Protein AF-M1EGS5-F1 (afdb_monomer_lite)

pLDDT: mean 84.33, std 13.0, range [37.75, 98.06]

Radius of gyration: 57.98 Å; chains: 1; bounding box: 102×59×145 Å

Structure (mmCIF, N/CA/C/O backbone):
data_AF-M1EGS5-F1
#
_entry.id   AF-M1EGS5-F1
#
loop_
_atom_site.group_PDB
_atom_site.id
_atom_site.type_symbol
_atom_site.label_atom_id
_atom_site.label_alt_id
_atom_site.label_comp_id
_atom_site.label_asym_id
_atom_site.label_entity_id
_atom_site.label_seq_id
_atom_site.pdbx_PDB_ins_code
_atom_site.Cartn_x
_atom_site.Cartn_y
_atom_site.Cartn_z
_atom_site.occupancy
_atom_site.B_iso_or_equiv
_atom_site.auth_seq_id
_atom_site.auth_comp_id
_atom_site.auth_asym_id
_atom_site.auth_atom_id
_atom_site.pdbx_PDB_model_num
ATOM 1 N N . LYS A 1 1 ? -31.652 -5.022 48.662 1.00 71.12 1 LYS A N 1
ATOM 2 C CA . LYS A 1 1 ? -32.823 -5.501 47.893 1.00 71.12 1 LYS A CA 1
ATOM 3 C C . LYS A 1 1 ? -33.232 -6.824 48.502 1.00 71.12 1 LYS A C 1
ATOM 5 O O . LYS A 1 1 ? -32.341 -7.495 49.007 1.00 71.12 1 LYS A O 1
ATOM 10 N N . THR A 1 2 ? -34.518 -7.137 48.519 1.00 81.31 2 THR A N 1
ATOM 11 C CA . THR A 1 2 ? -35.048 -8.335 49.189 1.00 81.31 2 THR A CA 1
ATOM 12 C C . THR A 1 2 ? -35.420 -9.411 48.175 1.00 81.31 2 THR A C 1
ATOM 14 O O . THR A 1 2 ? -35.550 -9.110 46.987 1.00 81.31 2 THR A O 1
ATOM 17 N N . TYR A 1 3 ? -35.585 -10.646 48.648 1.00 82.44 3 TYR A N 1
ATOM 18 C CA . TYR A 1 3 ? -36.075 -11.774 47.855 1.00 82.44 3 TYR A CA 1
ATOM 19 C C . TYR A 1 3 ? -37.382 -11.442 47.119 1.00 82.44 3 TYR A C 1
ATOM 21 O O . TYR A 1 3 ? -37.432 -11.551 45.897 1.00 82.44 3 TYR A O 1
ATOM 29 N N . ASP A 1 4 ? -38.382 -10.904 47.825 1.00 79.88 4 ASP A N 1
ATOM 30 C CA . ASP A 1 4 ? -39.681 -10.547 47.231 1.00 79.88 4 ASP A CA 1
ATOM 31 C C . ASP A 1 4 ? -39.554 -9.554 46.074 1.00 79.88 4 ASP A C 1
ATOM 33 O O . ASP A 1 4 ? -40.211 -9.693 45.053 1.00 79.88 4 ASP A O 1
ATOM 37 N N . GLN A 1 5 ? -38.639 -8.586 46.179 1.00 83.06 5 GLN A N 1
ATOM 38 C CA . GLN A 1 5 ? -38.406 -7.621 45.102 1.00 83.06 5 GLN A CA 1
ATOM 39 C C . GLN A 1 5 ? -37.790 -8.260 43.857 1.00 83.06 5 GLN A C 1
ATOM 41 O O . GLN A 1 5 ? -38.002 -7.757 42.757 1.00 83.06 5 GLN A O 1
ATOM 46 N N . ALA A 1 6 ? -36.961 -9.294 44.024 1.00 82.25 6 ALA A N 1
ATOM 47 C CA . ALA A 1 6 ? -36.410 -10.035 42.896 1.00 82.25 6 ALA A CA 1
ATOM 48 C C . ALA A 1 6 ? -37.499 -10.903 42.264 1.00 82.25 6 ALA A C 1
ATOM 50 O O . ALA A 1 6 ? -37.680 -10.861 41.051 1.00 82.25 6 ALA A O 1
ATOM 51 N N . LYS A 1 7 ? -38.275 -11.599 43.095 1.00 82.25 7 LYS A N 1
ATOM 52 C CA . LYS A 1 7 ? -39.416 -12.397 42.666 1.00 82.25 7 LYS A CA 1
ATOM 53 C C . LYS A 1 7 ? -40.428 -11.563 41.879 1.00 82.25 7 LYS A C 1
ATOM 55 O O . LYS A 1 7 ? -40.728 -11.906 40.748 1.00 82.25 7 LYS A O 1
ATOM 60 N N . ASP A 1 8 ? -40.871 -10.427 42.408 1.00 84.00 8 ASP A N 1
ATOM 61 C CA . ASP A 1 8 ? -41.822 -9.543 41.720 1.00 84.00 8 ASP A CA 1
ATOM 62 C C . ASP A 1 8 ? -41.274 -9.007 40.389 1.00 84.00 8 ASP A C 1
ATOM 64 O O . ASP A 1 8 ? -42.027 -8.840 39.438 1.00 84.00 8 ASP A O 1
ATOM 68 N N . LEU A 1 9 ? -39.966 -8.742 40.305 1.00 84.75 9 LEU A N 1
ATOM 69 C CA . LEU A 1 9 ? -39.341 -8.208 39.092 1.00 84.75 9 LEU A CA 1
ATOM 70 C C . LEU A 1 9 ? -39.189 -9.258 37.986 1.00 84.75 9 LEU A C 1
ATOM 72 O O . LEU A 1 9 ? -39.270 -8.906 36.813 1.00 84.75 9 LEU A O 1
ATOM 76 N N . PHE A 1 10 ? -38.885 -10.503 38.355 1.00 84.06 10 PHE A N 1
ATOM 77 C CA . PHE A 1 10 ? -38.594 -11.578 37.406 1.00 84.06 10 PHE A CA 1
ATOM 78 C C . PHE A 1 10 ? -39.772 -12.526 37.188 1.00 84.06 10 PHE A C 1
ATOM 80 O O . PHE A 1 10 ? -39.679 -13.378 36.308 1.00 84.06 10 PHE A O 1
ATOM 87 N N . ASN A 1 11 ? -40.861 -12.391 37.945 1.00 80.38 11 ASN A N 1
ATOM 88 C CA . ASN A 1 11 ? -42.094 -13.125 37.702 1.00 80.38 11 ASN A CA 1
ATOM 89 C C . ASN A 1 11 ? -42.712 -12.712 36.362 1.00 80.38 11 ASN A C 1
ATOM 91 O O . ASN A 1 11 ? -42.732 -11.541 35.988 1.00 80.38 11 ASN A O 1
ATOM 95 N N . GLN A 1 12 ? -43.263 -13.695 35.661 1.00 71.56 12 GLN A N 1
ATOM 96 C CA . GLN A 1 12 ? -44.054 -13.478 34.456 1.00 71.56 12 GLN A CA 1
ATOM 97 C C . GLN A 1 12 ? -45.444 -12.951 34.875 1.00 71.56 12 GLN A C 1
ATOM 99 O O . GLN A 1 12 ? -46.155 -13.639 35.603 1.00 71.56 12 GLN A O 1
ATOM 104 N N . GLU A 1 13 ? -45.824 -11.733 34.467 1.00 57.06 13 GLU A N 1
ATOM 105 C CA . GLU A 1 13 ? -47.145 -11.131 34.774 1.00 57.06 13 GLU A CA 1
ATOM 106 C C . GLU A 1 13 ? -48.307 -11.747 33.965 1.00 57.06 13 GLU A C 1
ATOM 108 O O . GLU A 1 13 ? -49.465 -11.389 34.186 1.00 57.06 13 GLU A O 1
ATOM 113 N N . ASP A 1 14 ? -48.032 -12.685 33.055 1.00 49.50 14 ASP A N 1
ATOM 114 C CA . ASP A 1 14 ? -49.065 -13.307 32.227 1.00 49.50 14 ASP A CA 1
ATOM 115 C C . ASP A 1 14 ? -49.829 -14.387 33.019 1.00 49.50 14 ASP A C 1
ATOM 117 O O . ASP A 1 14 ? -49.452 -15.559 33.086 1.00 49.50 14 ASP A O 1
ATOM 121 N N . GLU A 1 15 ? -50.938 -13.956 33.629 1.00 48.72 15 GLU A N 1
ATOM 122 C CA . GLU A 1 15 ? -52.081 -14.784 34.024 1.00 48.72 15 GLU A CA 1
ATOM 123 C C . GLU A 1 15 ? -52.656 -15.528 32.803 1.00 48.72 15 GLU A C 1
ATOM 125 O O . GLU A 1 15 ? -53.696 -15.129 32.303 1.00 48.72 15 GLU A O 1
ATOM 130 N N . GLU A 1 16 ? -52.007 -16.575 32.290 1.00 44.62 16 GLU A N 1
ATOM 131 C CA . GLU A 1 16 ? -52.630 -17.616 31.448 1.00 44.62 16 GLU A CA 1
ATOM 132 C C . GLU A 1 16 ? -51.558 -18.608 30.974 1.00 44.62 16 GLU A C 1
ATOM 134 O O . GLU A 1 16 ? -50.951 -18.423 29.930 1.00 44.62 16 GLU A O 1
ATOM 139 N N . GLU A 1 17 ? -51.324 -19.675 31.738 1.00 38.22 17 GLU A N 1
ATOM 140 C CA . GLU A 1 17 ? -51.171 -21.031 31.189 1.00 38.22 17 GLU A CA 1
ATOM 141 C C . GLU A 1 17 ? -51.106 -22.036 32.349 1.00 38.22 17 GLU A C 1
ATOM 143 O O . GLU A 1 17 ? -50.084 -22.250 33.004 1.00 38.22 17 GLU A O 1
ATOM 148 N N . GLU A 1 18 ? -52.258 -22.656 32.620 1.00 46.41 18 GLU A N 1
ATOM 149 C CA . GLU A 1 18 ? -52.313 -23.962 33.265 1.00 46.41 18 GLU A CA 1
ATOM 150 C C . GLU A 1 18 ? -51.576 -24.973 32.370 1.00 46.41 18 GLU A C 1
ATOM 152 O O . GLU A 1 18 ? -52.179 -25.581 31.490 1.00 46.41 18 GLU A O 1
ATOM 157 N N . GLU A 1 19 ? -50.288 -25.213 32.610 1.00 37.75 19 GLU A N 1
ATOM 158 C CA . GLU A 1 19 ? -49.703 -26.516 32.296 1.00 37.75 19 GLU A CA 1
ATOM 159 C C . GLU A 1 19 ? -48.946 -27.080 33.498 1.00 37.75 19 GLU A C 1
ATOM 161 O O . GLU A 1 19 ? -47.917 -26.579 33.952 1.00 37.75 19 GLU A O 1
ATOM 166 N N . GLU A 1 20 ? -49.492 -28.188 34.005 1.00 45.88 20 GLU A N 1
ATOM 167 C CA . GLU A 1 20 ? -48.827 -29.136 34.885 1.00 45.88 20 GLU A CA 1
ATOM 168 C C . GLU A 1 20 ? -47.498 -29.602 34.266 1.00 45.88 20 GLU A C 1
ATOM 170 O O . GLU A 1 20 ? -47.433 -30.632 33.591 1.00 45.88 20 GLU A O 1
ATOM 175 N N . VAL A 1 21 ? -46.397 -28.913 34.564 1.00 38.38 21 VAL A N 1
ATOM 176 C CA . VAL A 1 21 ? -45.059 -29.469 34.352 1.00 38.38 21 VAL A CA 1
ATOM 177 C C . VAL A 1 21 ? -44.413 -29.746 35.700 1.00 38.38 21 VAL A C 1
ATOM 179 O O . VAL A 1 21 ? -44.055 -28.877 36.489 1.00 38.38 21 VAL A O 1
ATOM 182 N N . ARG A 1 22 ? -44.318 -31.046 35.969 1.00 41.69 22 ARG A N 1
ATOM 183 C CA . ARG A 1 22 ? -43.640 -31.673 37.097 1.00 41.69 22 ARG A CA 1
ATOM 184 C C . ARG A 1 22 ? -42.248 -31.075 37.337 1.00 41.69 22 ARG A C 1
ATOM 186 O O . ARG A 1 22 ? -41.328 -31.359 36.579 1.00 41.69 22 ARG A O 1
ATOM 193 N N . GLY A 1 23 ? -42.084 -30.422 38.484 1.00 40.75 23 GLY A N 1
ATOM 194 C CA . GLY A 1 23 ? -40.783 -30.180 39.114 1.00 40.75 23 GLY A CA 1
ATOM 195 C C . GLY A 1 23 ? -40.568 -28.721 39.497 1.00 40.75 23 GLY A C 1
ATOM 196 O O . GLY A 1 23 ? -40.193 -27.934 38.652 1.00 40.75 23 GLY A O 1
ATOM 197 N N . LYS A 1 24 ? -40.816 -28.396 40.774 1.00 46.59 24 LYS A N 1
ATOM 198 C CA . LYS A 1 24 ? -40.297 -27.265 41.578 1.00 46.59 24 LYS A CA 1
ATOM 199 C C . LYS A 1 24 ? -39.514 -26.134 40.858 1.00 46.59 24 LYS A C 1
ATOM 201 O O . LYS A 1 24 ? -38.389 -25.859 41.256 1.00 46.59 24 LYS A O 1
ATOM 206 N N . MET A 1 25 ? -40.073 -25.442 39.872 1.00 53.06 25 MET A N 1
ATOM 207 C CA . MET A 1 25 ? -39.417 -24.265 39.295 1.00 53.06 25 MET A CA 1
ATOM 208 C C . MET A 1 25 ? -40.413 -23.113 39.282 1.00 53.06 25 MET A C 1
ATOM 210 O O . MET A 1 25 ? -41.540 -23.265 38.810 1.00 53.06 25 MET A O 1
ATOM 214 N N . PHE A 1 26 ? -40.030 -21.997 39.901 1.00 59.62 26 PHE A N 1
ATOM 215 C CA . PHE A 1 26 ? -40.848 -20.789 39.936 1.00 59.62 26 PHE A CA 1
ATOM 216 C C . PHE A 1 26 ? -41.012 -20.229 38.511 1.00 59.62 26 PHE A C 1
ATOM 218 O O . PHE A 1 26 ? -40.070 -20.319 37.725 1.00 59.62 26 PHE A O 1
ATOM 225 N N . PRO A 1 27 ? -42.179 -19.672 38.149 1.00 69.19 27 PRO A N 1
ATOM 226 C CA . PRO A 1 27 ? -42.362 -19.034 36.849 1.00 69.19 27 PRO A CA 1
ATOM 227 C C . PRO A 1 27 ? -41.540 -17.738 36.782 1.00 69.19 27 PRO A C 1
ATOM 229 O O . PRO A 1 27 ? -41.724 -16.855 37.616 1.00 69.19 27 PRO A O 1
ATOM 232 N N . PHE A 1 28 ? -40.645 -17.614 35.798 1.00 76.81 28 PHE A N 1
ATOM 233 C CA . PHE A 1 28 ? -39.854 -16.401 35.566 1.00 76.81 28 PHE A CA 1
ATOM 234 C C . PHE A 1 28 ? -39.784 -16.021 34.081 1.00 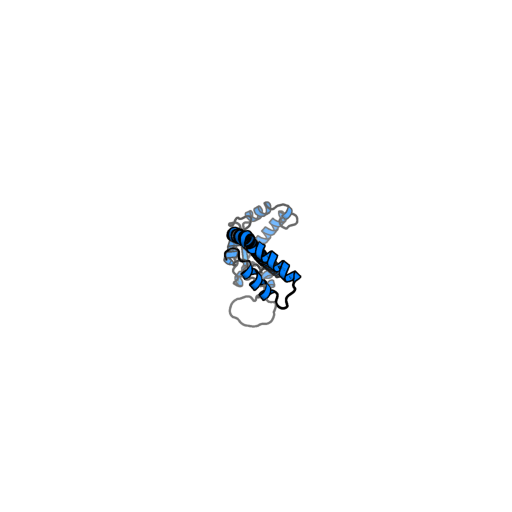76.81 28 PHE A C 1
ATOM 236 O O . PHE A 1 28 ? -39.805 -16.883 33.199 1.00 76.81 28 PHE A O 1
ATOM 243 N N . ASP A 1 29 ? -39.665 -14.722 33.799 1.00 80.06 29 ASP A N 1
ATOM 244 C CA . ASP A 1 29 ? -39.569 -14.188 32.440 1.00 80.06 29 ASP A CA 1
ATOM 245 C C . ASP A 1 29 ? -38.185 -14.463 31.824 1.00 80.06 29 ASP A C 1
ATOM 247 O O . ASP A 1 29 ? -37.156 -13.901 32.212 1.00 80.06 29 ASP A O 1
ATOM 251 N N . LYS A 1 30 ? -38.179 -15.319 30.797 1.00 79.38 30 LYS A N 1
ATOM 252 C CA . LYS A 1 30 ? -36.982 -15.747 30.060 1.00 79.38 30 LYS A CA 1
ATOM 253 C C . LYS A 1 30 ? -36.285 -14.618 29.293 1.00 79.38 30 LYS A C 1
ATOM 255 O O . LYS A 1 30 ? -35.142 -14.807 28.889 1.00 79.38 30 LYS A O 1
ATOM 260 N N . LEU A 1 31 ? -36.947 -13.485 29.045 1.00 80.94 31 LEU A N 1
ATOM 261 C CA . LEU A 1 31 ? -36.361 -12.353 28.320 1.00 80.94 31 LEU A CA 1
ATOM 262 C C . LEU A 1 31 ? -35.465 -11.490 29.205 1.00 80.94 31 LEU A C 1
ATOM 264 O O . LEU A 1 31 ? -34.474 -10.942 28.722 1.00 80.94 31 LEU A O 1
ATOM 268 N N . ILE A 1 32 ? -35.824 -11.349 30.480 1.00 84.06 32 ILE A N 1
ATOM 269 C CA . ILE A 1 32 ? -35.137 -10.457 31.423 1.00 84.06 32 ILE A CA 1
ATOM 270 C C . ILE A 1 32 ? -34.298 -11.212 32.451 1.00 84.06 32 ILE A C 1
ATOM 272 O O . ILE A 1 32 ? -33.481 -10.588 33.134 1.00 84.06 32 ILE A O 1
ATOM 276 N N . ILE A 1 33 ? -34.480 -12.531 32.577 1.00 86.81 33 ILE A N 1
ATOM 277 C CA . ILE A 1 33 ? -33.712 -13.334 33.523 1.00 86.81 33 ILE A CA 1
ATOM 278 C C . ILE A 1 33 ? -32.218 -13.329 33.144 1.00 86.81 33 ILE A C 1
ATOM 280 O O . ILE A 1 33 ? -31.865 -13.579 31.988 1.00 86.81 33 ILE A O 1
ATOM 284 N N . PRO A 1 34 ? -31.312 -13.013 34.087 1.00 87.12 34 PRO A N 1
ATOM 285 C CA . PRO A 1 34 ? -29.882 -13.035 33.813 1.00 87.12 34 PRO A CA 1
ATOM 286 C C . PRO A 1 34 ? -29.387 -14.470 33.609 1.00 87.12 34 PRO A C 1
ATOM 288 O O . PRO A 1 34 ? -29.784 -15.369 34.334 1.00 87.12 34 PRO A O 1
ATOM 291 N N . GLU A 1 35 ? -28.456 -14.678 32.679 1.00 85.25 35 GLU A N 1
ATOM 292 C CA . GLU A 1 35 ? -27.790 -15.981 32.498 1.00 85.25 35 GLU A CA 1
ATOM 293 C C . GLU A 1 35 ? -26.737 -16.245 33.588 1.00 85.25 35 GLU A C 1
ATOM 295 O O . GLU A 1 35 ? -26.536 -17.377 34.018 1.00 85.25 35 GLU A O 1
ATOM 300 N N . PHE A 1 36 ? -26.082 -15.183 34.069 1.00 87.88 36 PHE A N 1
ATOM 301 C CA . PHE A 1 36 ? -25.042 -15.254 35.091 1.00 87.88 36 PHE A CA 1
ATOM 302 C C . PHE A 1 36 ? -25.304 -14.239 36.201 1.00 87.88 36 PHE A C 1
ATOM 304 O O . PHE A 1 36 ? -25.548 -13.059 35.940 1.00 87.88 36 PHE A O 1
ATOM 311 N N . VAL A 1 37 ? -25.166 -14.679 37.451 1.00 89.19 37 VAL A N 1
ATOM 312 C CA . VAL A 1 37 ? -25.210 -13.822 38.642 1.00 89.19 37 VAL A CA 1
ATOM 313 C C . VAL A 1 37 ? -23.834 -13.857 39.290 1.00 89.19 37 VAL A C 1
ATOM 315 O O . VAL A 1 37 ? -23.287 -14.928 39.514 1.00 89.19 37 VAL A O 1
ATOM 318 N N . CYS A 1 38 ? -23.247 -12.695 39.572 1.00 88.88 38 CYS A N 1
ATOM 319 C CA . CYS A 1 38 ? -21.921 -12.594 40.187 1.00 88.88 38 CYS A CA 1
ATOM 320 C C . CYS A 1 38 ? -22.012 -11.871 41.531 1.00 88.88 38 CYS A C 1
ATOM 322 O O . CYS A 1 38 ? -22.550 -10.765 41.605 1.00 88.88 38 CYS A O 1
ATOM 324 N N . VAL A 1 39 ? -21.445 -12.473 42.574 1.00 88.06 39 VAL A N 1
ATOM 325 C CA . VAL A 1 39 ? -21.383 -11.923 43.931 1.00 88.06 39 VAL A CA 1
ATOM 326 C C . VAL A 1 39 ? -19.936 -11.571 44.239 1.00 88.06 39 VAL A C 1
ATOM 328 O O . VAL A 1 39 ? -19.041 -12.407 44.141 1.00 88.06 39 VAL A O 1
ATOM 331 N N . LEU A 1 40 ? -19.696 -10.307 44.582 1.00 89.00 40 LEU A N 1
ATOM 332 C CA . LEU A 1 40 ? -18.368 -9.819 44.937 1.00 89.00 40 LEU A CA 1
ATOM 333 C C . LEU A 1 40 ? -18.217 -9.818 46.457 1.00 89.00 40 LEU A C 1
ATOM 335 O O . LEU A 1 40 ? -18.785 -8.965 47.142 1.00 89.00 40 LEU A O 1
ATOM 339 N N . ASP A 1 41 ? -17.432 -10.757 46.969 1.00 87.50 41 ASP A N 1
ATOM 340 C CA . ASP A 1 41 ? -17.185 -10.912 48.396 1.00 87.50 41 ASP A CA 1
ATOM 341 C C . ASP A 1 41 ? -15.984 -10.067 48.832 1.00 87.50 41 ASP A C 1
ATOM 343 O O . ASP A 1 41 ? -14.927 -10.053 48.199 1.00 87.50 41 ASP A O 1
ATOM 347 N N . ALA A 1 42 ? -16.152 -9.332 49.929 1.00 88.31 42 ALA A N 1
ATOM 348 C CA . ALA A 1 42 ? -15.107 -8.515 50.532 1.00 88.31 42 ALA A CA 1
ATOM 349 C C . ALA A 1 42 ? -15.355 -8.333 52.036 1.00 88.31 42 ALA A C 1
ATOM 351 O O . ALA A 1 42 ? -16.502 -8.383 52.496 1.00 88.31 42 ALA A O 1
ATOM 352 N N . SER A 1 43 ? -14.285 -8.099 52.802 1.00 89.19 43 SER A N 1
ATOM 353 C CA . SER A 1 43 ? -14.388 -7.743 54.221 1.00 89.19 43 SER A CA 1
ATOM 354 C C . SER A 1 43 ? -14.783 -6.278 54.409 1.00 89.19 43 SER A C 1
ATOM 356 O O . SER A 1 43 ? -14.530 -5.421 53.559 1.00 89.19 43 SER A O 1
ATOM 358 N N . ASP A 1 44 ? -15.392 -5.976 55.553 1.00 87.75 44 ASP A N 1
ATOM 359 C CA . ASP A 1 44 ? -15.801 -4.612 55.885 1.00 87.75 44 ASP A CA 1
ATOM 360 C C . ASP A 1 44 ? -14.592 -3.683 56.035 1.00 87.75 44 ASP A C 1
ATOM 362 O O . ASP A 1 44 ? -14.662 -2.514 55.659 1.00 87.75 44 ASP A O 1
ATOM 366 N N . GLU A 1 45 ? -13.475 -4.195 56.554 1.00 87.50 45 GLU A N 1
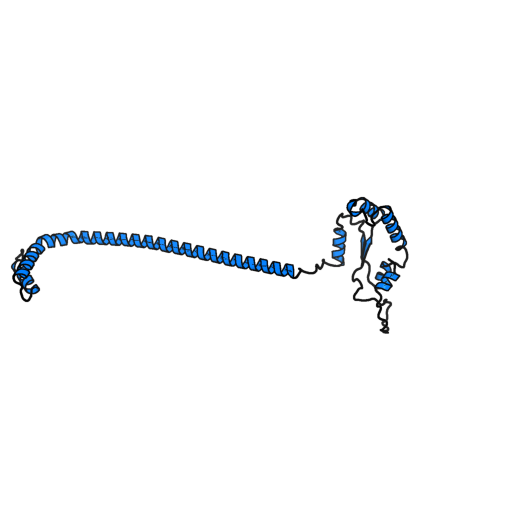ATOM 367 C CA . GLU A 1 45 ? -12.206 -3.477 56.669 1.00 87.50 45 GLU A CA 1
ATOM 368 C C . GLU A 1 45 ? -11.683 -3.076 55.290 1.00 87.50 45 GLU A C 1
ATOM 370 O O . GLU A 1 45 ? -11.394 -1.900 55.069 1.00 87.50 45 GLU A O 1
ATOM 375 N N . PHE A 1 46 ? -11.655 -4.023 54.347 1.00 87.25 46 PHE A N 1
ATOM 376 C CA . PHE A 1 46 ? -11.204 -3.785 52.977 1.00 87.25 46 PHE A CA 1
ATOM 377 C C . PHE A 1 46 ? -12.060 -2.723 52.281 1.00 87.25 46 PHE A C 1
ATOM 379 O O . PHE A 1 46 ? -11.546 -1.803 51.645 1.00 87.25 46 PHE A O 1
ATOM 386 N N . LEU A 1 47 ? -13.383 -2.814 52.429 1.00 86.75 47 LEU A N 1
ATOM 387 C CA . LEU A 1 47 ? -14.307 -1.858 51.826 1.00 86.75 47 LEU A CA 1
ATOM 388 C C . LEU A 1 47 ? -14.151 -0.451 52.423 1.00 86.75 47 LEU A C 1
ATOM 390 O O . LEU A 1 47 ? -14.157 0.532 51.681 1.00 86.75 47 LEU A O 1
ATOM 394 N N . LYS A 1 48 ? -13.969 -0.342 53.745 1.00 87.12 48 LYS A N 1
ATOM 395 C CA . LYS A 1 48 ? -13.713 0.940 54.423 1.00 87.12 48 LYS A CA 1
ATOM 396 C C . LYS A 1 48 ? -12.390 1.555 53.969 1.00 87.12 48 LYS A C 1
ATOM 398 O O . LYS A 1 48 ? -12.356 2.741 53.652 1.00 87.12 48 LYS A O 1
ATOM 403 N N . GLU A 1 49 ? -11.323 0.764 53.899 1.00 86.69 49 GLU A N 1
ATOM 404 C CA . GLU A 1 49 ? -10.006 1.216 53.440 1.00 86.69 49 GLU A CA 1
ATOM 405 C C . GLU A 1 49 ? -10.039 1.693 51.986 1.00 86.69 49 GLU A C 1
ATOM 407 O O . GLU A 1 49 ? -9.539 2.775 51.669 1.00 86.69 49 GLU A O 1
ATOM 412 N N . ARG A 1 50 ? -10.714 0.946 51.108 1.00 84.75 50 ARG A N 1
ATOM 413 C CA . ARG A 1 50 ? -10.864 1.320 49.699 1.00 84.75 50 ARG A CA 1
ATOM 414 C C . ARG A 1 50 ? -11.572 2.663 49.533 1.00 84.75 50 ARG A C 1
ATOM 416 O O . ARG A 1 50 ? -11.151 3.452 48.696 1.00 84.75 50 ARG A O 1
ATOM 423 N N . VAL A 1 51 ? -12.604 2.939 50.334 1.00 85.50 51 VAL A N 1
ATOM 424 C CA . VAL A 1 51 ? -13.320 4.227 50.309 1.00 85.50 51 VAL A CA 1
ATOM 425 C C . VAL A 1 51 ? -12.460 5.366 50.861 1.00 85.50 51 VAL A C 1
ATOM 427 O O . VAL A 1 51 ? -12.471 6.451 50.286 1.00 85.50 51 VAL A O 1
ATOM 430 N N . MET A 1 52 ? -11.678 5.129 51.921 1.00 84.88 52 MET A N 1
ATOM 431 C CA . MET A 1 52 ? -10.756 6.136 52.471 1.00 84.88 52 MET A CA 1
ATOM 432 C C . MET A 1 52 ? -9.662 6.548 51.477 1.00 84.88 52 MET A C 1
ATOM 434 O O . MET A 1 52 ? -9.224 7.694 51.493 1.00 84.88 52 MET A O 1
ATOM 438 N N . ASN A 1 53 ? -9.251 5.635 50.596 1.00 84.94 53 ASN A N 1
ATOM 439 C CA . ASN A 1 53 ? -8.225 5.884 49.583 1.00 84.94 53 ASN A CA 1
ATOM 440 C C . ASN A 1 53 ? -8.761 6.553 48.297 1.00 84.94 53 ASN A C 1
ATOM 442 O O . ASN A 1 53 ? -7.990 6.778 47.361 1.00 84.94 53 ASN A O 1
ATOM 446 N N . LEU A 1 54 ? -10.059 6.878 48.216 1.00 83.94 54 LEU A N 1
ATOM 447 C CA . LEU A 1 54 ? -10.633 7.573 47.060 1.00 83.94 54 LEU A CA 1
ATOM 448 C C . LEU A 1 54 ? -10.385 9.091 47.117 1.00 83.94 54 LEU A C 1
ATOM 450 O O . LEU A 1 54 ? -10.449 9.696 48.187 1.00 83.94 54 LEU A O 1
ATOM 454 N N . PRO A 1 55 ? -10.165 9.746 45.962 1.00 84.88 55 PRO A N 1
ATOM 455 C CA . PRO A 1 55 ? -10.034 11.195 45.908 1.00 84.88 55 PRO A CA 1
ATOM 456 C C . PRO A 1 55 ? -11.356 11.893 46.261 1.00 84.88 55 PRO A C 1
ATOM 458 O O . PRO A 1 55 ? -12.440 11.457 45.865 1.00 84.88 55 PRO A O 1
ATOM 461 N N . GLU A 1 56 ? -11.259 13.035 46.947 1.00 80.44 56 GLU A N 1
ATOM 462 C CA . GLU A 1 56 ? -12.411 13.807 47.440 1.00 80.44 56 GLU A CA 1
ATOM 463 C C . GLU A 1 56 ? -13.374 14.232 46.320 1.00 80.44 56 GLU A C 1
ATOM 465 O O . GLU A 1 56 ? -14.581 14.296 46.534 1.00 80.44 56 GLU A O 1
ATOM 470 N N . SER A 1 57 ? -12.872 14.418 45.094 1.00 82.12 57 SER A N 1
ATOM 471 C CA . SER A 1 57 ? -13.690 14.710 43.910 1.00 82.12 57 SER A CA 1
ATOM 472 C C . SER A 1 57 ? -14.724 13.625 43.581 1.00 82.12 57 SER A C 1
ATOM 474 O O . SER A 1 57 ? -15.758 13.940 43.002 1.00 82.12 57 SER A O 1
ATOM 476 N N . ILE A 1 58 ? -14.462 12.364 43.943 1.00 78.88 58 ILE A N 1
ATOM 477 C CA . ILE A 1 58 ? -15.374 11.224 43.739 1.00 78.88 58 ILE A CA 1
ATOM 478 C C . ILE A 1 58 ? -16.288 11.031 44.959 1.00 78.88 58 ILE A C 1
ATOM 480 O O . ILE A 1 58 ? -17.424 10.568 44.842 1.00 78.88 58 ILE A O 1
ATOM 484 N N . VAL A 1 59 ? -15.805 11.382 46.151 1.00 80.12 59 VAL A N 1
ATOM 485 C CA . VAL A 1 59 ? -16.541 11.209 47.413 1.00 80.12 59 VAL A CA 1
ATOM 486 C C . VAL A 1 59 ? -17.565 12.330 47.625 1.00 80.12 59 VAL A C 1
ATOM 488 O O . VAL A 1 59 ? -18.652 12.096 48.159 1.00 80.12 59 VAL A O 1
ATOM 491 N N . ALA A 1 60 ? -17.257 13.549 47.181 1.00 76.62 60 ALA A N 1
ATOM 492 C CA . ALA A 1 60 ? -18.132 14.703 47.329 1.00 76.62 60 ALA A CA 1
ATOM 493 C C . ALA A 1 60 ? -19.455 14.506 46.565 1.00 76.62 60 ALA A C 1
ATOM 495 O O . ALA A 1 60 ? -19.482 14.333 45.350 1.00 76.62 60 ALA A O 1
ATOM 496 N N . GLY A 1 61 ? -20.577 14.540 47.292 1.00 74.44 61 GLY A N 1
ATOM 497 C CA . GLY A 1 61 ? -21.923 14.397 46.722 1.00 74.44 61 GLY A CA 1
ATOM 498 C C . GLY A 1 61 ? -22.371 12.956 46.451 1.00 74.44 61 GLY A C 1
ATOM 499 O O . GLY A 1 61 ? -23.514 12.753 46.042 1.00 74.44 61 GLY A O 1
ATOM 500 N N . THR A 1 62 ? -21.530 11.952 46.716 1.00 82.25 62 THR A N 1
ATOM 501 C CA . THR A 1 62 ? -21.883 10.538 46.529 1.00 82.25 62 THR A CA 1
ATOM 502 C C . THR A 1 62 ? -22.248 9.850 47.847 1.00 82.25 62 THR A C 1
ATOM 504 O O . THR A 1 62 ? -22.191 10.420 48.939 1.00 82.25 62 THR A O 1
ATOM 507 N N . HIS A 1 63 ? -22.670 8.586 47.757 1.00 74.06 63 HIS A N 1
ATOM 508 C CA . HIS A 1 63 ? -22.975 7.745 48.919 1.00 74.06 63 HIS A CA 1
ATOM 509 C C . HIS A 1 63 ? -21.722 7.265 49.678 1.00 74.06 63 HIS A C 1
ATOM 511 O O . HIS A 1 63 ? -21.864 6.579 50.687 1.00 74.06 63 HIS A O 1
ATOM 517 N N . TYR A 1 64 ? -20.524 7.649 49.224 1.00 76.81 64 TYR A N 1
ATOM 518 C CA . TYR A 1 64 ? -19.241 7.302 49.839 1.00 76.81 64 TYR A CA 1
ATOM 519 C C . TYR A 1 64 ? -18.832 8.225 50.993 1.00 76.81 64 TYR A C 1
ATOM 521 O O . TYR A 1 64 ? -17.777 8.023 51.588 1.00 76.81 64 TYR A O 1
ATOM 529 N N . SER A 1 65 ? -19.652 9.220 51.352 1.00 80.75 65 SER A N 1
ATOM 530 C CA . SER A 1 65 ? -19.418 9.984 52.579 1.00 80.75 65 SER A CA 1
ATOM 531 C C . SER A 1 65 ? -19.433 9.057 53.801 1.00 80.75 65 SER A C 1
ATOM 533 O O . SER A 1 65 ? -20.272 8.158 53.899 1.00 80.75 65 SER A O 1
ATOM 535 N N . GLN A 1 66 ? -18.494 9.271 54.726 1.00 72.88 66 GLN A N 1
ATOM 536 C CA . GLN A 1 66 ? -18.156 8.333 55.805 1.00 72.88 66 GLN A CA 1
ATOM 537 C C . GLN A 1 66 ? -19.387 7.798 56.562 1.00 72.88 66 GLN A C 1
ATOM 539 O O . GLN A 1 66 ? -19.587 6.587 56.646 1.00 72.88 66 GLN A O 1
ATOM 544 N N . ASP A 1 67 ? -20.274 8.678 57.036 1.00 79.75 67 ASP A N 1
ATOM 545 C CA . ASP A 1 67 ? -21.477 8.280 57.782 1.00 79.75 67 ASP A CA 1
ATOM 546 C C . ASP A 1 67 ? -22.533 7.564 56.935 1.00 79.75 67 ASP A C 1
ATOM 548 O O . ASP A 1 67 ? -23.361 6.810 57.452 1.00 79.75 67 ASP A O 1
ATOM 552 N N . ARG A 1 68 ? -22.592 7.851 55.632 1.00 83.56 68 ARG A N 1
ATOM 553 C CA . ARG A 1 68 ? -23.606 7.276 54.740 1.00 83.56 68 ARG A CA 1
ATOM 554 C C . ARG A 1 68 ? -23.173 5.899 54.258 1.00 83.56 68 ARG A C 1
ATOM 556 O O . ARG A 1 68 ? -23.999 4.990 54.249 1.00 83.56 68 ARG A O 1
ATOM 563 N N . PHE A 1 69 ? -21.888 5.745 53.949 1.00 87.19 69 PHE A N 1
ATOM 564 C CA . PHE A 1 69 ? -21.291 4.475 53.564 1.00 87.19 69 PHE A CA 1
ATOM 565 C C . PHE A 1 69 ? -21.374 3.446 54.694 1.00 87.19 69 PHE A C 1
ATOM 567 O O . PHE A 1 69 ? -21.868 2.346 54.475 1.00 87.19 69 PHE A O 1
ATOM 574 N N . LEU A 1 70 ? -20.983 3.816 55.921 1.00 86.75 70 LEU A N 1
ATOM 575 C CA . LEU A 1 70 ? -21.035 2.905 57.072 1.00 86.75 70 LEU A CA 1
ATOM 576 C C . LEU A 1 70 ? -22.463 2.433 57.382 1.00 86.75 70 LEU A C 1
ATOM 578 O O . LEU A 1 70 ? -22.677 1.251 57.638 1.00 86.75 70 LEU A O 1
ATOM 582 N N . ARG A 1 71 ? -23.451 3.336 57.302 1.00 87.44 71 ARG A N 1
ATOM 583 C CA . ARG A 1 71 ? -24.869 2.973 57.458 1.00 87.44 71 ARG A CA 1
ATOM 584 C C . ARG A 1 71 ? -25.352 2.050 56.344 1.00 87.44 71 ARG A C 1
ATOM 586 O O . ARG A 1 71 ? -26.045 1.080 56.624 1.00 87.44 71 ARG A O 1
ATOM 593 N N . ALA A 1 72 ? -24.987 2.336 55.096 1.00 86.19 72 ALA A N 1
ATOM 594 C CA . ALA A 1 72 ? -25.351 1.492 53.963 1.00 86.19 72 ALA A CA 1
ATOM 595 C C . ALA A 1 72 ? -24.725 0.092 54.066 1.00 86.19 72 ALA A C 1
ATOM 597 O O . ALA A 1 72 ? -25.403 -0.889 53.778 1.00 86.19 72 ALA A O 1
ATOM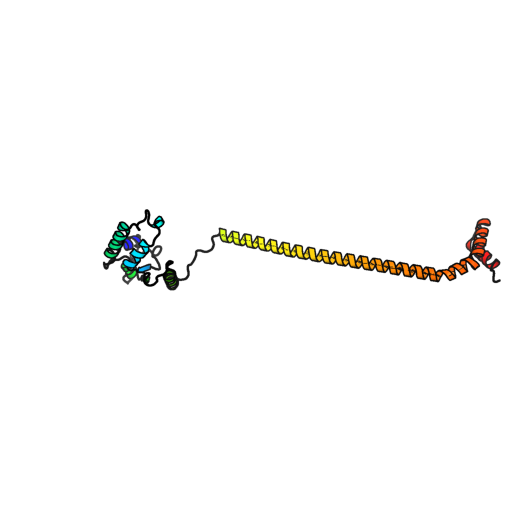 598 N N . LEU A 1 73 ? -23.470 0.002 54.518 1.00 87.12 73 LEU A N 1
ATOM 599 C CA . LEU A 1 73 ? -22.767 -1.261 54.725 1.00 87.12 73 LEU A CA 1
ATOM 600 C C . LEU A 1 73 ? -23.423 -2.094 55.832 1.00 87.12 73 LEU A C 1
ATOM 602 O O . LEU A 1 73 ? -23.684 -3.272 55.609 1.00 87.12 73 LEU A O 1
ATOM 606 N N . SER A 1 74 ? -23.756 -1.482 56.977 1.00 87.12 74 SER A N 1
ATOM 607 C CA . SER A 1 74 ? -24.492 -2.168 58.053 1.00 87.12 74 SER A CA 1
ATOM 608 C C . SER A 1 74 ? -25.828 -2.698 57.546 1.00 87.12 74 SER A C 1
ATOM 610 O O . SER A 1 74 ? -26.077 -3.894 57.624 1.00 87.12 74 SER A O 1
ATOM 612 N N . ASN A 1 75 ? -26.632 -1.838 56.910 1.00 87.12 75 ASN A N 1
ATOM 613 C CA . ASN A 1 75 ? -27.924 -2.240 56.357 1.00 87.12 75 ASN A CA 1
ATOM 614 C C . ASN A 1 75 ? -27.787 -3.378 55.333 1.00 87.12 75 ASN A C 1
ATOM 616 O O . ASN A 1 75 ? -28.647 -4.245 55.265 1.00 87.12 75 ASN A O 1
ATOM 620 N N . TYR A 1 76 ? -26.728 -3.378 54.516 1.00 85.38 76 TYR A N 1
ATOM 621 C CA . TYR A 1 76 ? -26.469 -4.462 53.573 1.00 85.38 76 TYR A CA 1
ATOM 622 C C . TYR A 1 76 ? -26.156 -5.778 54.290 1.00 85.38 76 TYR A C 1
ATOM 624 O O . TYR A 1 76 ? -26.674 -6.812 53.885 1.00 85.38 76 TYR A O 1
ATOM 632 N N . ARG A 1 77 ? -25.326 -5.763 55.340 1.00 86.31 77 ARG A N 1
ATOM 633 C CA . ARG A 1 77 ? -25.017 -6.974 56.115 1.00 86.31 77 ARG A CA 1
ATOM 634 C C . ARG A 1 77 ? -26.256 -7.502 56.831 1.00 86.31 77 ARG A C 1
ATOM 636 O O . ARG A 1 77 ? -26.521 -8.689 56.724 1.00 86.31 77 ARG A O 1
ATOM 643 N N . ASP A 1 78 ? -27.036 -6.621 57.451 1.00 85.06 78 ASP A N 1
ATOM 644 C CA . ASP A 1 78 ? -28.253 -6.984 58.187 1.00 85.06 78 ASP A CA 1
ATOM 645 C C . ASP A 1 78 ? -29.355 -7.549 57.274 1.00 85.06 78 ASP A C 1
ATOM 647 O O . ASP A 1 78 ? -30.118 -8.409 57.690 1.00 85.06 78 ASP A O 1
ATOM 651 N N . LEU A 1 79 ? -29.440 -7.087 56.021 1.00 80.75 79 LEU A N 1
ATOM 652 C CA . LEU A 1 79 ? -30.415 -7.589 55.042 1.00 80.75 79 LEU A CA 1
ATOM 653 C C . LEU A 1 79 ? -29.988 -8.895 54.357 1.00 80.75 79 LEU A C 1
ATOM 655 O O . LEU A 1 79 ? -30.819 -9.537 53.727 1.00 80.75 79 LEU A O 1
ATOM 659 N N . ASN A 1 80 ? -28.704 -9.261 54.413 1.00 78.12 80 ASN A N 1
ATOM 660 C CA . ASN A 1 80 ? -28.164 -10.444 53.732 1.00 78.12 80 ASN A CA 1
ATOM 661 C C . ASN A 1 80 ? -27.749 -11.562 54.707 1.00 78.12 80 ASN A C 1
ATOM 663 O O . ASN A 1 80 ? -26.936 -12.414 54.355 1.00 78.12 80 ASN A O 1
ATOM 667 N N . THR A 1 81 ? -28.264 -11.548 55.937 1.00 70.94 81 THR A N 1
ATOM 668 C CA . THR A 1 81 ? -28.068 -12.605 56.947 1.00 70.94 81 THR A CA 1
ATOM 669 C C . THR A 1 81 ? -29.234 -13.588 57.034 1.00 70.94 81 THR A C 1
ATOM 671 O O . THR A 1 81 ? -29.071 -14.647 57.634 1.00 70.94 81 THR A O 1
ATOM 674 N N . GLU A 1 82 ? -30.396 -13.244 56.477 1.00 63.59 82 GLU A N 1
ATOM 675 C CA . GLU A 1 82 ? -31.596 -14.087 56.480 1.00 63.59 82 GLU A CA 1
ATOM 676 C C . GLU A 1 82 ? -31.599 -15.064 55.294 1.00 63.59 82 GLU A C 1
ATOM 678 O O . GLU A 1 82 ? -30.995 -14.793 54.259 1.00 63.59 82 GLU A O 1
ATOM 683 N N . ASP A 1 83 ? -32.313 -16.187 55.418 1.00 64.56 83 ASP A N 1
ATOM 684 C CA . ASP A 1 83 ? -32.445 -17.194 54.351 1.00 64.56 83 ASP A CA 1
ATOM 685 C C . ASP A 1 83 ? -33.247 -16.682 53.126 1.00 64.56 83 ASP A C 1
ATOM 687 O O . ASP A 1 83 ? -33.346 -17.372 52.116 1.00 64.56 83 ASP A O 1
ATOM 691 N N . GLU A 1 84 ? -33.770 -15.452 53.158 1.00 68.88 84 GLU A N 1
ATOM 692 C CA . GLU A 1 84 ? -34.537 -14.812 52.076 1.00 68.88 84 GLU A CA 1
ATOM 693 C C . GLU A 1 84 ? -33.722 -13.712 51.366 1.00 68.88 84 GLU A C 1
ATOM 695 O O . GLU A 1 84 ? -34.135 -12.553 51.233 1.00 68.88 84 GLU A O 1
ATOM 700 N N . THR A 1 85 ? -32.523 -14.056 50.889 1.00 81.31 85 THR A N 1
ATOM 701 C CA . THR A 1 85 ? -31.716 -13.127 50.084 1.00 81.31 85 THR A CA 1
ATOM 702 C C . THR A 1 85 ? -32.051 -13.200 48.595 1.00 81.31 85 THR A C 1
ATOM 704 O O . THR A 1 85 ? -32.540 -14.202 48.076 1.00 81.31 85 THR A O 1
ATOM 707 N N . VAL A 1 86 ? -31.695 -12.142 47.861 1.00 84.69 86 VAL A N 1
ATOM 708 C CA . VAL A 1 86 ? -31.742 -12.136 46.387 1.00 84.69 86 VAL A CA 1
ATOM 709 C C . VAL A 1 86 ? -30.876 -13.255 45.793 1.00 84.69 86 VAL A C 1
ATOM 711 O O . VAL A 1 86 ? -31.201 -13.790 44.743 1.00 84.69 86 VAL A O 1
ATOM 714 N N . ILE A 1 87 ? -29.781 -13.617 46.462 1.00 84.62 87 ILE A N 1
ATOM 715 C CA . ILE A 1 87 ? -28.867 -14.685 46.039 1.00 84.62 87 ILE A CA 1
ATOM 716 C C . ILE A 1 87 ? -29.590 -16.037 46.103 1.00 84.62 87 ILE A C 1
ATOM 718 O O . ILE A 1 87 ? -29.524 -16.806 45.148 1.00 84.62 87 ILE A O 1
ATOM 722 N N . ASN A 1 88 ? -30.351 -16.272 47.175 1.00 85.00 88 ASN A N 1
ATOM 723 C CA . ASN A 1 88 ? -31.118 -17.504 47.359 1.00 85.00 88 ASN A CA 1
ATOM 724 C C . ASN A 1 88 ? -32.255 -17.628 46.338 1.00 85.00 88 ASN A C 1
ATOM 726 O O . ASN A 1 88 ? -32.495 -18.722 45.843 1.00 85.00 88 ASN A O 1
ATOM 730 N N . TYR A 1 89 ? -32.887 -16.515 45.943 1.00 85.88 89 TYR A N 1
ATOM 731 C CA . TYR A 1 89 ? -33.851 -16.517 44.834 1.00 85.88 89 TYR A CA 1
ATOM 732 C C . TYR A 1 89 ? -33.243 -17.076 43.540 1.00 85.88 89 TYR A C 1
ATOM 734 O O . TYR A 1 89 ? -33.856 -17.912 42.884 1.00 85.88 89 TYR A O 1
ATOM 742 N N . PHE A 1 90 ? -32.031 -16.637 43.178 1.00 87.31 90 PHE A N 1
ATOM 743 C CA . PHE A 1 90 ? -31.355 -17.121 41.971 1.00 87.31 90 PHE A CA 1
ATOM 744 C C . PHE A 1 90 ? -30.923 -18.589 42.087 1.00 87.31 90 PHE A C 1
ATOM 746 O O . PHE A 1 90 ? -31.049 -19.334 41.118 1.00 87.31 90 PHE A O 1
ATOM 753 N N . ASP A 1 91 ? -30.497 -19.023 43.274 1.00 85.56 91 ASP A N 1
ATOM 754 C CA . ASP A 1 91 ? -30.157 -20.426 43.540 1.00 85.56 91 ASP A CA 1
ATOM 755 C C . ASP A 1 91 ? -31.389 -21.348 43.411 1.00 85.56 91 ASP A C 1
ATOM 757 O O . ASP A 1 91 ? -31.313 -22.419 42.809 1.00 85.56 91 ASP A O 1
ATOM 761 N N . GLU A 1 92 ? -32.564 -20.898 43.873 1.00 84.81 92 GLU A N 1
ATOM 762 C CA . GLU A 1 92 ? -33.838 -21.627 43.745 1.00 84.81 92 GLU A CA 1
ATOM 763 C C . GLU A 1 92 ? -34.295 -21.831 42.293 1.00 84.81 92 GLU A C 1
ATOM 765 O O . GLU A 1 92 ? -34.972 -22.818 41.999 1.00 84.81 92 GLU A O 1
ATOM 770 N N . ILE A 1 93 ? -33.927 -20.927 41.382 1.00 84.31 93 ILE A N 1
ATOM 771 C CA . ILE A 1 93 ? -34.204 -21.049 39.940 1.00 84.31 93 ILE A CA 1
ATOM 772 C C . ILE A 1 93 ? -33.037 -21.681 39.162 1.00 84.31 93 ILE A C 1
ATOM 774 O O . ILE A 1 93 ? -32.973 -21.561 37.940 1.00 84.31 93 ILE A O 1
ATOM 778 N N . GLU A 1 94 ? -32.131 -22.369 39.865 1.00 84.75 94 GLU A N 1
ATOM 779 C CA . GLU A 1 94 ? -30.948 -23.074 39.343 1.00 84.75 94 GLU A CA 1
ATOM 780 C C . GLU A 1 94 ? -29.858 -22.169 38.725 1.00 84.75 94 GLU A C 1
ATOM 782 O O . GLU A 1 94 ? -28.912 -22.653 38.092 1.00 84.75 94 GLU A O 1
ATOM 787 N N . ILE A 1 95 ? -29.924 -20.855 38.960 1.00 86.81 95 ILE A N 1
ATOM 788 C CA . ILE A 1 95 ? -28.915 -19.880 38.529 1.00 86.81 95 ILE A CA 1
ATOM 789 C C . ILE A 1 95 ? -27.921 -19.669 39.671 1.00 86.81 95 ILE A C 1
ATOM 791 O O . ILE A 1 95 ? -28.057 -18.775 40.505 1.00 86.81 95 ILE A O 1
ATOM 795 N N . HIS A 1 96 ? -26.890 -20.509 39.688 1.00 86.06 96 HIS A N 1
ATOM 796 C CA . HIS A 1 96 ? -25.901 -20.540 40.759 1.00 86.06 96 HIS A CA 1
ATOM 797 C C . HIS A 1 96 ? -25.008 -19.283 40.736 1.00 86.06 96 HIS A C 1
ATOM 799 O O . HIS A 1 96 ? -24.308 -19.042 39.744 1.00 86.06 96 HIS A O 1
ATOM 805 N N . PRO A 1 97 ? -24.977 -18.486 41.818 1.00 88.00 97 PRO A N 1
ATOM 806 C CA . PRO A 1 97 ? -24.179 -17.267 41.868 1.00 88.00 97 PRO A CA 1
ATOM 807 C C . PRO A 1 97 ? -22.667 -17.540 41.866 1.00 88.00 97 PRO A C 1
ATOM 809 O O . PRO A 1 97 ? -22.146 -18.363 42.620 1.00 88.00 97 PRO A O 1
ATOM 812 N N . ILE A 1 98 ? -21.927 -16.804 41.039 1.00 88.75 98 ILE A N 1
ATOM 813 C CA . ILE A 1 98 ? -20.467 -16.864 40.949 1.00 88.75 98 ILE A CA 1
ATOM 814 C C . ILE A 1 98 ? -19.874 -15.961 42.029 1.00 88.75 98 ILE A C 1
ATOM 816 O O . ILE A 1 98 ? -19.894 -14.735 41.910 1.00 88.75 98 ILE A O 1
ATOM 820 N N . HIS A 1 99 ? -19.316 -16.567 43.073 1.00 87.38 99 HIS A N 1
ATOM 821 C CA . HIS A 1 99 ? -18.655 -15.853 44.163 1.00 87.38 99 HIS A CA 1
ATOM 822 C C . HIS A 1 99 ? -17.206 -15.493 43.813 1.00 87.38 99 HIS A C 1
ATOM 824 O O . HIS A 1 99 ? -16.383 -16.362 43.510 1.00 87.38 99 HIS A O 1
ATOM 830 N N . ILE A 1 100 ? -16.876 -14.204 43.882 1.00 86.50 100 ILE A N 1
ATOM 831 C CA . ILE A 1 100 ? -15.538 -13.671 43.612 1.00 86.50 100 ILE A CA 1
ATOM 832 C C . ILE A 1 100 ? -15.075 -12.867 44.819 1.00 86.50 100 ILE A C 1
ATOM 834 O O . ILE A 1 100 ? -15.576 -11.779 45.089 1.00 86.50 100 ILE A O 1
ATOM 838 N N . ASP A 1 101 ? -14.068 -13.386 45.514 1.00 84.62 101 ASP A N 1
ATOM 839 C CA . ASP A 1 101 ? -13.442 -12.710 46.648 1.00 84.62 101 ASP A CA 1
ATOM 840 C C . ASP A 1 101 ? -12.485 -11.614 46.155 1.00 84.62 101 ASP A C 1
ATOM 842 O O . ASP A 1 101 ? -11.352 -11.873 45.738 1.00 84.62 101 ASP A O 1
ATOM 846 N N . VAL A 1 102 ? -12.954 -10.370 46.194 1.00 82.69 102 VAL A N 1
ATOM 847 C CA . VAL A 1 102 ? -12.191 -9.188 45.772 1.00 82.69 102 VAL A CA 1
ATOM 848 C C . VAL A 1 102 ? -11.137 -8.809 46.816 1.00 82.69 102 VAL A C 1
ATOM 850 O O . VAL A 1 102 ? -10.139 -8.182 46.468 1.00 82.69 102 VAL A O 1
ATOM 853 N N . GLY A 1 103 ? -11.313 -9.218 48.076 1.00 78.25 103 GLY A N 1
ATOM 854 C CA . GLY A 1 103 ? -10.338 -8.979 49.142 1.00 78.25 103 GLY A CA 1
ATOM 855 C C . GLY A 1 103 ? -9.065 -9.810 48.976 1.00 78.25 103 GLY A C 1
ATOM 856 O O . GLY A 1 103 ? -7.974 -9.335 49.274 1.00 78.25 103 GLY A O 1
ATOM 857 N N . LYS A 1 104 ? -9.177 -11.039 48.456 1.00 77.06 104 LYS A N 1
ATOM 858 C CA . LYS A 1 104 ? -8.009 -11.881 48.123 1.00 77.06 104 LYS A CA 1
ATOM 859 C C . LYS A 1 104 ? -7.348 -11.501 46.800 1.00 77.06 104 LYS A C 1
ATOM 861 O O . LYS A 1 104 ? -6.158 -11.749 46.613 1.00 77.06 104 LYS A O 1
ATOM 866 N N . LEU A 1 105 ? -8.115 -10.933 45.874 1.00 70.06 105 LEU A N 1
ATOM 867 C CA . LEU A 1 105 ? -7.662 -10.515 44.548 1.00 70.06 105 LEU A CA 1
ATOM 868 C C . LEU A 1 105 ? -7.325 -9.020 44.545 1.00 70.06 105 LEU A C 1
ATOM 870 O O . LEU A 1 105 ? -7.897 -8.243 43.778 1.00 70.06 105 LEU A O 1
ATOM 874 N N . GLU A 1 106 ? -6.402 -8.627 45.422 1.00 66.00 106 GLU A N 1
ATOM 875 C CA . GLU A 1 106 ? -6.024 -7.232 45.634 1.00 66.00 106 GLU A CA 1
ATOM 876 C C . GLU A 1 106 ? -5.287 -6.664 44.405 1.00 66.00 106 GLU A C 1
ATOM 878 O O . GLU A 1 106 ? -4.079 -6.809 44.227 1.00 66.00 106 GLU A O 1
ATOM 883 N N . ASP A 1 107 ? -6.052 -6.036 43.512 1.00 70.06 107 ASP A N 1
ATOM 884 C CA . ASP A 1 107 ? -5.560 -5.288 42.358 1.00 70.06 107 ASP A CA 1
ATOM 885 C C . ASP A 1 107 ? -6.290 -3.934 42.315 1.00 70.06 107 ASP A C 1
ATOM 887 O O . ASP A 1 107 ? -7.525 -3.920 42.264 1.00 70.06 107 ASP A O 1
ATOM 891 N N . PRO A 1 108 ? -5.577 -2.790 42.292 1.00 67.25 108 PRO A N 1
ATOM 892 C CA . PRO A 1 108 ? -6.180 -1.461 42.156 1.00 67.25 108 PRO A CA 1
ATOM 893 C C . PRO A 1 108 ? -7.167 -1.345 40.987 1.00 67.25 108 PRO A C 1
ATOM 895 O O . PRO A 1 108 ? -8.127 -0.577 41.057 1.00 67.25 108 PRO A O 1
ATOM 898 N N . GLN A 1 109 ? -6.955 -2.128 39.923 1.00 71.19 109 GLN A N 1
ATOM 899 C CA . GLN A 1 109 ? -7.803 -2.143 38.733 1.00 71.19 109 GLN A CA 1
ATOM 900 C C . GLN A 1 109 ? -8.724 -3.375 38.644 1.00 71.19 109 GLN A C 1
ATOM 902 O O . GLN A 1 109 ? -9.348 -3.584 37.604 1.00 71.19 109 GLN A O 1
ATOM 907 N N . ASN A 1 110 ? -8.799 -4.207 39.693 1.00 79.19 110 ASN A N 1
ATOM 908 C CA . ASN A 1 110 ? -9.573 -5.453 39.745 1.00 79.19 110 ASN A CA 1
ATOM 909 C C . ASN A 1 110 ? -9.308 -6.410 38.551 1.00 79.19 110 ASN A C 1
ATOM 911 O O . ASN A 1 110 ? -10.190 -7.184 38.173 1.00 79.19 110 ASN A O 1
ATOM 915 N N . ARG A 1 111 ? -8.116 -6.402 37.924 1.00 81.31 111 ARG A N 1
ATOM 916 C CA . ARG A 1 111 ? -7.872 -7.182 36.687 1.00 81.31 111 ARG A CA 1
ATOM 917 C C . ARG A 1 111 ? -7.956 -8.677 36.935 1.00 81.31 111 ARG A C 1
ATOM 919 O O . ARG A 1 111 ? -8.350 -9.419 36.043 1.00 81.31 111 ARG A O 1
ATOM 926 N N . LEU A 1 112 ? -7.576 -9.126 38.129 1.00 83.69 112 LEU A N 1
ATOM 927 C CA . LEU A 1 112 ? -7.669 -10.531 38.521 1.00 83.69 112 LEU A CA 1
ATOM 928 C C . LEU A 1 112 ? -9.126 -10.999 38.628 1.00 83.69 112 LEU A C 1
ATOM 930 O O . LEU A 1 112 ? -9.458 -12.045 38.076 1.00 83.69 112 LEU A O 1
ATOM 934 N N . ALA A 1 113 ? -9.999 -10.191 39.237 1.00 84.50 113 ALA A N 1
ATOM 935 C CA . ALA A 1 113 ? -11.435 -10.462 39.280 1.00 84.50 113 ALA A CA 1
ATOM 936 C C . ALA A 1 113 ? -12.042 -10.479 37.867 1.00 84.50 113 ALA A C 1
ATOM 938 O O . ALA A 1 113 ? -12.791 -11.389 37.528 1.00 84.50 113 ALA A O 1
ATOM 939 N N . ILE A 1 114 ? -11.642 -9.538 37.002 1.00 85.12 114 ILE A N 1
ATOM 940 C CA . ILE A 1 114 ? -12.076 -9.502 35.596 1.00 85.12 114 ILE A CA 1
ATOM 941 C C . ILE A 1 114 ? -11.613 -10.754 34.841 1.00 85.12 114 ILE A C 1
ATOM 943 O O . ILE A 1 114 ? -12.387 -11.334 34.091 1.00 85.12 114 ILE A O 1
ATOM 947 N N . LYS A 1 115 ? -10.377 -11.221 35.046 1.00 86.19 115 LYS A N 1
ATOM 948 C CA . LYS A 1 115 ? -9.890 -12.465 34.425 1.00 86.19 115 LYS A CA 1
ATOM 949 C C . LYS A 1 115 ? -10.688 -13.687 34.868 1.00 86.19 115 LYS A C 1
ATOM 951 O O . LYS A 1 115 ? -10.933 -14.567 34.049 1.00 86.19 115 LYS A O 1
ATOM 956 N N . GLN A 1 116 ? -11.076 -13.749 36.141 1.00 84.69 116 GLN A N 1
ATOM 957 C CA . GLN A 1 116 ? -11.925 -14.824 36.644 1.00 84.69 116 GLN A CA 1
ATOM 958 C C . GLN A 1 116 ? -13.326 -14.749 36.027 1.00 84.69 116 GLN A C 1
ATOM 960 O O . GLN A 1 116 ? -13.808 -15.760 35.535 1.00 84.69 116 GLN A O 1
ATOM 965 N N . LEU A 1 117 ? -13.918 -13.554 35.934 1.00 85.69 117 LEU A N 1
ATOM 966 C CA . LEU A 1 117 ? -15.186 -13.343 35.226 1.00 85.69 117 LEU A CA 1
ATOM 967 C C . LEU A 1 117 ? -15.107 -13.778 33.761 1.00 85.69 117 LEU A C 1
ATOM 969 O O . LEU A 1 117 ? -15.982 -14.494 33.298 1.00 85.69 117 LEU A O 1
ATOM 973 N N . ILE A 1 118 ? -14.043 -13.414 33.044 1.00 86.00 118 ILE A N 1
ATOM 974 C CA . ILE A 1 118 ? -13.840 -13.817 31.642 1.00 86.00 118 ILE A CA 1
ATOM 975 C C . ILE A 1 118 ? -13.705 -15.338 31.513 1.00 86.00 118 ILE A C 1
ATOM 977 O O . ILE A 1 118 ? -14.146 -15.917 30.526 1.00 86.00 118 ILE A O 1
ATOM 981 N N . LYS A 1 119 ? -13.100 -16.006 32.499 1.00 87.31 119 LYS A N 1
ATOM 982 C CA . LYS A 1 119 ? -12.981 -17.465 32.496 1.00 87.31 119 LYS A CA 1
ATOM 983 C C . LYS A 1 119 ? -14.340 -18.154 32.666 1.00 87.31 119 LYS A C 1
ATOM 985 O O . LYS A 1 119 ? -14.564 -19.165 32.010 1.00 87.31 119 LYS A O 1
ATOM 990 N N . GLU A 1 120 ? -15.199 -17.629 33.537 1.00 84.62 120 GLU A N 1
ATOM 991 C CA . GLU A 1 120 ? -16.502 -18.237 33.843 1.00 84.62 120 GLU A CA 1
ATOM 992 C C . GLU A 1 120 ? -17.595 -17.840 32.829 1.00 84.62 120 GLU A C 1
ATOM 994 O O . GLU A 1 120 ? -18.382 -18.683 32.417 1.00 84.62 120 GLU A O 1
ATOM 999 N N . ILE A 1 121 ? -17.622 -16.577 32.386 1.00 84.88 121 ILE A N 1
ATOM 1000 C CA . ILE A 1 121 ? -18.666 -16.007 31.506 1.00 84.88 121 ILE A CA 1
ATOM 1001 C C . ILE A 1 121 ? -18.251 -16.051 30.023 1.00 84.88 121 ILE A C 1
ATOM 1003 O O . ILE A 1 121 ? -19.095 -16.090 29.129 1.00 84.88 121 ILE A O 1
ATOM 1007 N N . GLY A 1 122 ? -16.946 -16.061 29.739 1.00 80.88 122 GLY A N 1
ATOM 1008 C CA . GLY A 1 122 ? -16.385 -16.020 28.388 1.00 80.88 122 GLY A CA 1
ATOM 1009 C C . GLY A 1 122 ? -15.761 -14.673 28.012 1.00 80.88 122 GLY A C 1
ATOM 1010 O O . GLY A 1 122 ? -15.801 -13.691 28.759 1.00 80.88 122 GLY A O 1
ATOM 1011 N N . GLU A 1 123 ? -15.136 -14.632 26.831 1.00 78.12 123 GLU A N 1
ATOM 1012 C CA . GLU A 1 123 ? -14.505 -13.412 26.321 1.00 78.12 123 GLU A CA 1
ATOM 1013 C C . GLU A 1 123 ? -15.541 -12.299 26.109 1.00 78.12 123 GLU A C 1
ATOM 1015 O O . GLU A 1 123 ? -16.644 -12.580 25.626 1.00 78.12 123 GLU A O 1
ATOM 1020 N N . PRO A 1 124 ? -15.202 -11.033 26.429 1.00 77.44 124 PRO A N 1
ATOM 1021 C CA . PRO A 1 124 ? -16.100 -9.914 26.205 1.00 77.44 124 PRO A CA 1
ATOM 1022 C C . PRO A 1 124 ? -16.530 -9.870 24.742 1.00 77.44 124 PRO A C 1
ATOM 1024 O O . PRO A 1 124 ? -15.746 -9.550 23.847 1.00 77.44 124 PRO A O 1
ATOM 1027 N N . ARG A 1 125 ? -17.804 -10.169 24.497 1.00 67.44 125 ARG A N 1
ATOM 1028 C CA . ARG A 1 125 ? -18.442 -9.924 23.209 1.00 67.44 125 ARG A CA 1
ATOM 1029 C C . ARG A 1 125 ? -18.701 -8.431 23.115 1.00 67.44 125 ARG A C 1
ATOM 1031 O O . ARG A 1 125 ? -19.795 -7.961 23.407 1.00 67.44 125 ARG A O 1
ATOM 1038 N N . ASN A 1 126 ? -17.658 -7.677 22.777 1.00 60.12 126 ASN A N 1
ATOM 1039 C CA . ASN A 1 126 ? -17.839 -6.293 22.381 1.00 60.12 126 ASN A CA 1
ATOM 1040 C C . ASN A 1 126 ? -18.775 -6.319 21.166 1.00 60.12 126 ASN A C 1
ATOM 1042 O O . ASN A 1 126 ? -18.468 -6.986 20.174 1.00 60.12 126 ASN A O 1
ATOM 1046 N N . TYR A 1 127 ? -19.942 -5.682 21.275 1.00 62.72 127 TYR A N 1
ATOM 1047 C CA . TYR A 1 127 ? -20.809 -5.432 20.126 1.00 62.72 127 TYR A CA 1
ATOM 1048 C C . TYR A 1 127 ? -19.906 -4.832 19.038 1.00 62.72 127 TYR A C 1
ATOM 1050 O O . TYR A 1 127 ? -19.132 -3.929 19.346 1.00 62.72 127 TYR A O 1
ATOM 1058 N N . GLY A 1 128 ? -19.866 -5.438 17.846 1.00 63.34 128 GLY A N 1
ATOM 1059 C CA . GLY A 1 128 ? -18.844 -5.149 16.830 1.00 63.34 128 GLY A CA 1
ATOM 1060 C C . GLY A 1 128 ? -18.736 -3.666 16.446 1.00 63.34 128 GLY A C 1
ATOM 1061 O O . GLY A 1 128 ? -19.538 -2.846 16.884 1.00 63.34 128 GLY A O 1
ATOM 1062 N N . LEU A 1 129 ? -17.748 -3.338 15.603 1.00 66.06 129 LEU A N 1
ATOM 1063 C CA . LEU A 1 129 ? -17.555 -1.986 15.054 1.00 66.06 129 LEU A CA 1
ATOM 1064 C C . LEU A 1 129 ? -18.894 -1.379 14.623 1.00 66.06 129 LEU A C 1
ATOM 1066 O O . LEU A 1 129 ? -19.700 -2.037 13.955 1.00 66.06 129 LEU A O 1
ATOM 1070 N N . THR A 1 130 ? -19.117 -0.129 15.010 1.00 70.44 130 THR A N 1
ATOM 1071 C CA . THR A 1 130 ? -20.295 0.621 14.575 1.00 70.44 130 THR A CA 1
ATOM 1072 C C . THR A 1 130 ? -20.293 0.751 13.046 1.00 70.44 130 THR A C 1
ATOM 1074 O O . THR A 1 130 ? -19.238 0.708 12.408 1.00 70.44 130 THR A O 1
ATOM 1077 N N . GLU A 1 131 ? -21.467 0.896 12.418 1.00 73.56 131 GLU A N 1
ATOM 1078 C CA . GLU A 1 131 ? -21.544 1.030 10.949 1.00 73.56 131 GLU A CA 1
ATOM 1079 C C . GLU A 1 131 ? -20.705 2.209 10.422 1.00 73.56 131 GLU A C 1
ATOM 1081 O O . GLU A 1 131 ? -20.159 2.143 9.321 1.00 73.56 131 GLU A O 1
ATOM 1086 N N . GLU A 1 132 ? -20.551 3.253 11.239 1.00 79.00 132 GLU A N 1
ATOM 1087 C CA . GLU A 1 132 ? -19.740 4.432 10.946 1.00 79.00 132 GLU A CA 1
ATOM 1088 C C . GLU A 1 132 ? -18.235 4.110 10.913 1.00 79.00 132 GLU A C 1
ATOM 1090 O O . GLU A 1 132 ? -17.555 4.451 9.944 1.00 79.00 132 GLU A O 1
ATOM 1095 N N . GLU A 1 133 ? -17.725 3.362 11.896 1.00 78.06 133 GLU A N 1
ATOM 1096 C CA . GLU A 1 133 ? -16.317 2.939 11.936 1.00 78.06 133 GLU A CA 1
ATOM 1097 C C . GLU A 1 133 ? -15.963 2.005 10.770 1.00 78.06 133 GLU A C 1
ATOM 1099 O O . GLU A 1 133 ? -14.872 2.090 10.201 1.00 78.06 133 GLU A O 1
ATOM 1104 N N . LYS A 1 134 ? -16.901 1.143 10.363 1.00 78.00 134 LYS A N 1
ATOM 1105 C CA . LYS A 1 134 ? -16.715 0.255 9.211 1.00 78.00 134 LYS A CA 1
ATOM 1106 C C . LYS A 1 134 ? -16.637 1.034 7.894 1.00 78.00 134 LYS A C 1
ATOM 1108 O O . LYS A 1 134 ? -15.781 0.745 7.059 1.00 78.00 134 LYS A O 1
ATOM 1113 N N . ALA A 1 135 ? -17.495 2.039 7.718 1.00 84.81 135 ALA A N 1
ATOM 1114 C CA . ALA A 1 135 ? -17.473 2.895 6.536 1.00 84.81 135 ALA A CA 1
ATOM 1115 C C . ALA A 1 135 ? -16.186 3.734 6.456 1.00 84.81 135 ALA A C 1
ATOM 1117 O O . ALA A 1 135 ? -15.636 3.927 5.370 1.00 84.81 135 ALA A O 1
ATOM 1118 N N . GLU A 1 136 ? -15.675 4.220 7.588 1.00 85.50 136 GLU A N 1
ATOM 1119 C CA . GLU A 1 136 ? -14.418 4.971 7.628 1.00 85.50 136 GLU A CA 1
ATOM 1120 C C . GLU A 1 136 ? -13.205 4.092 7.294 1.00 85.50 136 GLU A C 1
ATOM 1122 O O . GLU A 1 136 ? -12.319 4.510 6.542 1.00 85.50 136 GLU A O 1
ATOM 1127 N N . GLU A 1 137 ? -13.193 2.843 7.760 1.00 84.56 137 GLU A N 1
ATOM 1128 C CA . GLU A 1 137 ? -12.154 1.882 7.400 1.00 84.56 137 GLU A CA 1
ATOM 1129 C C . GLU A 1 137 ? -12.182 1.522 5.906 1.00 84.56 137 GLU A C 1
ATOM 1131 O O . GLU A 1 137 ? -11.131 1.499 5.261 1.00 84.56 137 GLU A O 1
ATOM 1136 N N . GLU A 1 138 ? -13.370 1.332 5.325 1.00 89.88 138 GLU A N 1
ATOM 1137 C CA . GLU A 1 138 ? -13.530 1.105 3.884 1.00 89.88 138 GLU A CA 1
ATOM 1138 C C . GLU A 1 138 ? -13.070 2.311 3.054 1.00 89.88 138 GLU A C 1
ATOM 1140 O O . GLU A 1 138 ? -12.395 2.142 2.034 1.00 89.88 138 GLU A O 1
ATOM 1145 N N . ARG A 1 139 ? -13.364 3.537 3.505 1.00 90.12 139 ARG A N 1
ATOM 1146 C CA . ARG A 1 139 ? -12.881 4.764 2.854 1.00 90.12 139 ARG A CA 1
ATOM 1147 C C . ARG A 1 139 ? -11.363 4.867 2.896 1.00 90.12 139 ARG A C 1
ATOM 1149 O O . ARG A 1 139 ? -10.750 5.100 1.857 1.00 90.12 139 ARG A O 1
ATOM 1156 N N . ARG A 1 140 ? -10.754 4.635 4.060 1.00 91.31 140 ARG A N 1
ATOM 1157 C CA . ARG A 1 140 ? -9.294 4.649 4.220 1.00 91.31 140 ARG A CA 1
ATOM 1158 C C . ARG A 1 140 ? -8.626 3.596 3.335 1.00 91.31 140 ARG A C 1
ATOM 1160 O O . ARG A 1 140 ? -7.637 3.895 2.673 1.00 91.31 140 ARG A O 1
ATOM 1167 N N . ALA A 1 141 ? -9.192 2.392 3.269 1.00 94.69 141 ALA A N 1
ATOM 1168 C CA . ALA A 1 141 ? -8.688 1.327 2.406 1.00 94.69 141 ALA A CA 1
ATOM 1169 C C . ALA A 1 141 ? -8.827 1.672 0.911 1.00 94.69 141 ALA A C 1
ATOM 1171 O O . ALA A 1 141 ? -7.928 1.380 0.122 1.00 94.69 141 ALA A O 1
ATOM 1172 N N . ALA A 1 142 ? -9.928 2.311 0.504 1.00 94.38 142 ALA A N 1
ATOM 1173 C CA . ALA A 1 142 ? -10.118 2.768 -0.872 1.00 94.38 142 ALA A CA 1
ATOM 1174 C C . ALA A 1 142 ? -9.121 3.876 -1.254 1.00 94.38 142 ALA A C 1
ATOM 1176 O O . ALA A 1 142 ? -8.534 3.822 -2.334 1.00 94.38 142 ALA A O 1
ATOM 1177 N N . GLU A 1 143 ? -8.891 4.841 -0.363 1.00 94.56 143 GLU A N 1
ATOM 1178 C CA . GLU A 1 143 ? -7.901 5.907 -0.550 1.00 94.56 143 GLU A CA 1
ATOM 1179 C C . GLU A 1 143 ? -6.475 5.343 -0.648 1.00 94.56 143 GLU A C 1
ATOM 1181 O O . GLU A 1 143 ? -5.729 5.723 -1.549 1.00 94.56 143 GLU A O 1
ATOM 1186 N N . GLU A 1 144 ? -6.109 4.384 0.208 1.00 95.88 144 GLU A N 1
ATOM 1187 C CA . GLU A 1 144 ? -4.799 3.725 0.162 1.00 95.88 144 GLU A CA 1
ATOM 1188 C C . GLU A 1 144 ? -4.595 2.941 -1.142 1.00 95.88 144 GLU A C 1
ATOM 1190 O O . GLU A 1 144 ? -3.526 3.008 -1.755 1.00 95.88 144 GLU A O 1
ATOM 1195 N N . ARG A 1 145 ? -5.632 2.240 -1.617 1.00 96.19 145 ARG A N 1
ATOM 1196 C CA . ARG A 1 145 ? -5.589 1.538 -2.905 1.00 96.19 145 ARG A CA 1
ATOM 1197 C C . ARG A 1 145 ? -5.380 2.493 -4.074 1.00 96.19 145 ARG A C 1
ATOM 1199 O O . ARG A 1 145 ? -4.507 2.241 -4.898 1.00 96.19 145 ARG A O 1
ATOM 1206 N N . LEU A 1 146 ? -6.132 3.592 -4.120 1.00 96.00 146 LEU A N 1
ATOM 1207 C CA . LEU A 1 146 ? -5.981 4.610 -5.161 1.00 96.00 146 LEU A CA 1
ATOM 1208 C C . LEU A 1 146 ? -4.597 5.269 -5.111 1.00 96.00 146 LEU A C 1
ATOM 1210 O O . LEU A 1 146 ? -3.977 5.475 -6.151 1.00 96.00 146 LEU A O 1
ATOM 1214 N N . ALA A 1 147 ? -4.082 5.560 -3.913 1.00 96.69 147 ALA A N 1
ATOM 1215 C CA . ALA A 1 147 ? -2.747 6.127 -3.743 1.00 96.69 147 ALA A CA 1
ATOM 1216 C C . ALA A 1 147 ? -1.650 5.169 -4.229 1.00 96.69 147 ALA A C 1
ATOM 1218 O O . ALA A 1 147 ? -0.698 5.597 -4.882 1.00 96.69 147 ALA A O 1
ATOM 1219 N N . LYS A 1 148 ? -1.795 3.869 -3.953 1.00 96.31 148 LYS A N 1
ATOM 1220 C CA . LYS A 1 148 ? -0.863 2.844 -4.428 1.00 96.31 148 LYS A CA 1
ATOM 1221 C C . LYS A 1 148 ? -0.906 2.690 -5.949 1.00 96.31 148 LYS A C 1
ATOM 1223 O O . LYS A 1 148 ? 0.151 2.671 -6.571 1.00 96.31 148 LYS A O 1
ATOM 1228 N N . GLU A 1 149 ? -2.099 2.635 -6.540 1.00 95.44 149 GLU A N 1
ATOM 1229 C CA . GLU A 1 149 ? -2.279 2.560 -7.997 1.00 95.44 149 GLU A CA 1
ATOM 1230 C C . GLU A 1 149 ? -1.663 3.791 -8.695 1.00 95.44 149 GLU A C 1
ATOM 1232 O O . GLU A 1 149 ? -0.909 3.642 -9.656 1.00 95.44 149 GLU A O 1
ATOM 1237 N N . ALA A 1 150 ? -1.873 4.998 -8.156 1.00 97.00 150 ALA A N 1
ATOM 1238 C CA . ALA A 1 150 ? -1.267 6.225 -8.681 1.00 97.00 150 ALA A CA 1
ATOM 1239 C C . ALA A 1 150 ? 0.269 6.242 -8.557 1.00 97.00 150 ALA A C 1
ATOM 1241 O O . ALA A 1 150 ? 0.961 6.735 -9.447 1.00 97.00 150 ALA A O 1
ATOM 1242 N N . MET A 1 151 ? 0.816 5.700 -7.464 1.00 95.75 151 MET A N 1
ATOM 1243 C CA . MET A 1 151 ? 2.264 5.585 -7.275 1.00 95.75 151 MET A CA 1
ATOM 1244 C C . MET A 1 151 ? 2.889 4.601 -8.275 1.00 95.75 151 MET A C 1
ATOM 1246 O O . MET A 1 151 ? 3.927 4.907 -8.859 1.00 95.75 151 MET A O 1
ATOM 1250 N N . GLU A 1 152 ? 2.256 3.446 -8.495 1.00 96.56 152 GLU A N 1
ATOM 1251 C CA . GLU A 1 152 ? 2.708 2.447 -9.472 1.00 96.56 152 GLU A CA 1
ATOM 1252 C C . GLU A 1 152 ? 2.650 2.993 -10.908 1.00 96.56 152 GLU A C 1
ATOM 1254 O O . GLU A 1 152 ? 3.577 2.779 -11.695 1.00 96.56 152 GLU A O 1
ATOM 1259 N N . GLU A 1 153 ? 1.605 3.752 -11.247 1.00 96.00 153 GLU A N 1
ATOM 1260 C CA . GLU A 1 153 ? 1.496 4.406 -12.551 1.00 96.00 153 GLU A CA 1
ATOM 1261 C C . GLU A 1 153 ? 2.572 5.480 -12.753 1.00 96.00 153 GLU A C 1
ATOM 1263 O O . GLU A 1 153 ? 3.251 5.474 -13.782 1.00 96.00 153 GLU A O 1
ATOM 1268 N N . ALA A 1 154 ? 2.812 6.334 -11.755 1.00 97.50 154 ALA A N 1
ATOM 1269 C CA . ALA A 1 154 ? 3.875 7.334 -11.815 1.00 97.50 154 ALA A CA 1
ATOM 1270 C C . ALA A 1 154 ? 5.273 6.698 -11.943 1.00 97.50 154 ALA A C 1
ATOM 1272 O O . ALA A 1 154 ? 6.125 7.207 -12.675 1.00 97.50 154 ALA A O 1
ATOM 1273 N N . GLU A 1 155 ? 5.524 5.568 -11.270 1.00 97.19 155 GLU A N 1
ATOM 1274 C CA . GLU A 1 155 ? 6.785 4.832 -11.413 1.00 97.19 155 GLU A CA 1
ATOM 1275 C C . GLU A 1 155 ? 6.945 4.256 -12.828 1.00 97.19 155 GLU A C 1
ATOM 1277 O O . GLU A 1 155 ? 8.027 4.345 -13.420 1.00 97.19 155 GLU A O 1
ATOM 1282 N N . ARG A 1 156 ? 5.869 3.695 -13.394 1.00 97.38 156 ARG A N 1
ATOM 1283 C CA . ARG A 1 156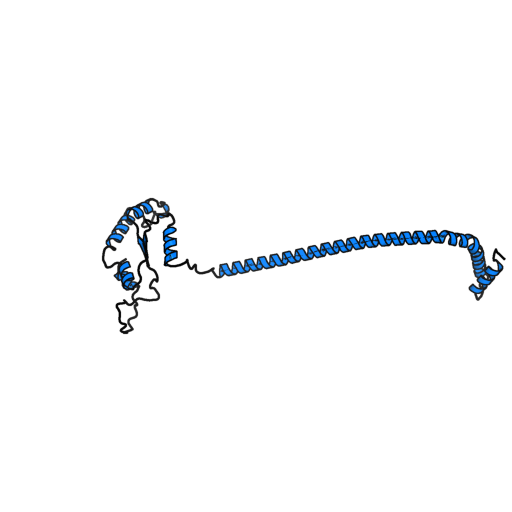 ? 5.858 3.175 -14.766 1.00 97.38 156 ARG A CA 1
ATOM 1284 C C . ARG A 1 156 ? 6.150 4.285 -15.774 1.00 97.38 156 ARG A C 1
ATOM 1286 O O . ARG A 1 156 ? 7.041 4.117 -16.606 1.00 97.38 156 ARG A O 1
ATOM 1293 N N . GLU A 1 157 ? 5.462 5.419 -15.676 1.00 97.31 157 GLU A N 1
ATOM 1294 C CA . GLU A 1 157 ? 5.686 6.571 -16.557 1.00 97.31 157 GLU A CA 1
ATOM 1295 C C . GLU A 1 157 ? 7.112 7.113 -16.437 1.00 97.31 157 GLU A C 1
ATOM 1297 O O . GLU A 1 157 ? 7.754 7.409 -17.446 1.00 97.31 157 GLU A O 1
ATOM 1302 N N . HIS A 1 158 ? 7.652 7.187 -15.216 1.00 96.88 158 HIS A N 1
ATOM 1303 C CA . HIS A 1 158 ? 9.035 7.600 -15.005 1.00 96.88 158 HIS A CA 1
ATOM 1304 C C . HIS A 1 158 ? 10.022 6.641 -15.681 1.00 96.88 158 HIS A C 1
ATOM 1306 O O . HIS A 1 158 ? 10.941 7.083 -16.373 1.00 96.88 158 HIS A O 1
ATOM 1312 N N . ARG A 1 159 ? 9.817 5.328 -15.532 1.00 97.69 159 ARG A N 1
ATOM 1313 C CA . ARG A 1 159 ? 10.664 4.303 -16.152 1.00 97.69 159 ARG A CA 1
ATOM 1314 C C . ARG A 1 159 ? 10.608 4.370 -17.677 1.00 97.69 159 ARG A C 1
ATOM 1316 O O . ARG A 1 159 ? 11.652 4.361 -18.324 1.00 97.69 159 ARG A O 1
ATOM 1323 N N . GLU A 1 160 ? 9.412 4.497 -18.246 1.00 97.62 160 GLU A N 1
ATOM 1324 C CA . GLU A 1 160 ? 9.215 4.655 -19.690 1.00 97.62 160 GLU A CA 1
ATOM 1325 C C . GLU A 1 160 ? 9.890 5.930 -20.218 1.00 97.62 160 GLU A C 1
ATOM 1327 O O . GLU A 1 160 ? 10.561 5.890 -21.252 1.00 97.62 160 GLU A O 1
ATOM 1332 N N . ALA A 1 161 ? 9.786 7.046 -19.491 1.00 97.81 161 ALA A N 1
ATOM 1333 C CA . ALA A 1 161 ? 10.434 8.302 -19.859 1.00 97.81 161 ALA A CA 1
ATOM 1334 C C . ALA A 1 161 ? 11.967 8.189 -19.847 1.00 97.81 161 ALA A C 1
ATOM 1336 O O . ALA A 1 161 ? 12.627 8.667 -20.773 1.00 97.81 161 ALA A O 1
ATOM 1337 N N . VAL A 1 162 ? 12.536 7.520 -18.837 1.00 97.75 162 VAL A N 1
ATOM 1338 C CA . VAL A 1 162 ? 13.981 7.255 -18.756 1.00 97.75 162 VAL A CA 1
ATOM 1339 C C . VAL A 1 162 ? 14.435 6.369 -19.918 1.00 97.75 162 VAL A C 1
ATOM 1341 O O . VAL A 1 162 ? 15.386 6.720 -20.616 1.00 97.75 162 VAL A O 1
ATOM 1344 N N . GLU A 1 163 ? 13.731 5.271 -20.205 1.00 97.50 163 GLU A N 1
ATOM 1345 C CA . GLU A 1 163 ? 14.074 4.391 -21.328 1.00 97.50 163 GLU A CA 1
ATOM 1346 C C . GLU A 1 163 ? 14.002 5.103 -22.685 1.00 97.50 163 GLU A C 1
ATOM 1348 O O . GLU A 1 163 ? 14.835 4.860 -23.565 1.00 97.50 163 GLU A O 1
ATOM 1353 N N . LEU A 1 164 ? 12.999 5.962 -22.885 1.00 97.69 164 LEU A N 1
ATOM 1354 C CA . LEU A 1 164 ? 12.867 6.766 -24.098 1.00 97.69 164 LEU A CA 1
ATOM 1355 C C . LEU A 1 164 ? 14.023 7.757 -24.227 1.00 97.69 164 LEU A C 1
ATOM 1357 O O . LEU A 1 164 ? 14.626 7.834 -25.298 1.00 97.69 164 LEU A O 1
ATOM 1361 N N . ALA A 1 165 ? 14.383 8.451 -23.146 1.00 97.81 165 ALA A N 1
ATOM 1362 C CA . ALA A 1 165 ? 15.521 9.363 -23.134 1.00 97.81 165 ALA A CA 1
ATOM 1363 C C . ALA A 1 165 ? 16.836 8.635 -23.470 1.00 97.81 165 ALA A C 1
ATOM 1365 O O . ALA A 1 165 ? 17.604 9.101 -24.312 1.00 97.81 165 ALA A O 1
ATOM 1366 N N . GLU A 1 166 ? 17.066 7.448 -22.904 1.00 97.69 166 GLU A N 1
ATOM 1367 C CA . GLU A 1 166 ? 18.240 6.626 -23.220 1.00 97.69 166 GLU A CA 1
ATOM 1368 C C . GLU A 1 166 ? 18.251 6.116 -24.667 1.00 97.69 166 GLU A C 1
ATOM 1370 O O . GLU A 1 166 ? 19.313 5.995 -25.285 1.00 97.69 166 GLU A O 1
ATOM 1375 N N . LYS A 1 167 ? 17.087 5.759 -25.224 1.00 97.25 167 LYS A N 1
ATOM 1376 C CA . LYS A 1 167 ? 16.967 5.355 -26.634 1.00 97.25 167 LYS A CA 1
ATOM 1377 C C . LYS A 1 167 ? 17.286 6.525 -27.561 1.00 97.25 167 LYS A C 1
ATOM 1379 O O . LYS A 1 167 ? 18.033 6.327 -28.517 1.00 97.25 167 LYS A O 1
ATOM 1384 N N . ILE A 1 168 ? 16.769 7.717 -27.261 1.00 97.62 168 ILE A N 1
ATOM 1385 C CA . ILE A 1 168 ? 17.034 8.938 -28.033 1.00 97.62 168 ILE A CA 1
ATOM 1386 C C . ILE A 1 168 ? 18.525 9.280 -27.982 1.00 97.62 168 ILE A C 1
ATOM 1388 O O . ILE A 1 168 ? 19.144 9.391 -29.036 1.00 97.62 168 ILE A O 1
ATOM 1392 N N . ALA A 1 169 ? 19.133 9.326 -26.793 1.00 98.06 169 ALA A N 1
ATOM 1393 C CA . ALA A 1 169 ? 20.557 9.633 -26.643 1.00 98.06 169 ALA A CA 1
ATOM 1394 C C . ALA A 1 169 ? 21.454 8.642 -27.408 1.00 98.06 169 ALA A C 1
ATOM 1396 O O . ALA A 1 169 ? 22.350 9.041 -28.151 1.00 98.06 169 ALA A O 1
ATOM 1397 N N . ARG A 1 170 ? 21.174 7.334 -27.302 1.00 97.56 170 ARG A N 1
ATOM 1398 C CA . ARG A 1 170 ? 21.906 6.309 -28.067 1.00 97.56 170 ARG A CA 1
ATOM 1399 C C . ARG A 1 170 ? 21.730 6.468 -29.572 1.00 97.56 170 ARG A C 1
ATOM 1401 O O . ARG A 1 170 ? 22.680 6.248 -30.322 1.00 97.56 170 ARG A O 1
ATOM 1408 N N . TRP A 1 171 ? 20.524 6.808 -30.020 1.00 97.31 171 TRP A N 1
ATOM 1409 C CA . TRP A 1 171 ? 20.243 7.025 -31.434 1.00 97.31 171 TRP A CA 1
ATOM 1410 C C . TRP A 1 171 ? 20.976 8.257 -31.973 1.00 97.31 171 TRP A C 1
ATOM 1412 O O . TRP A 1 171 ? 21.573 8.182 -33.044 1.00 97.31 171 TRP A O 1
ATOM 1422 N N . GLU A 1 172 ? 21.007 9.354 -31.215 1.00 97.62 172 GLU A N 1
ATOM 1423 C CA . GLU A 1 172 ? 21.756 10.565 -31.563 1.00 97.62 172 GLU A CA 1
ATOM 1424 C C . GLU A 1 172 ? 23.264 10.294 -31.652 1.00 97.62 172 GLU A C 1
ATOM 1426 O O . GLU A 1 172 ? 23.902 10.665 -32.641 1.00 97.62 172 GLU A O 1
ATOM 1431 N N . GLU A 1 173 ? 23.836 9.582 -30.674 1.00 97.88 173 GLU A N 1
ATOM 1432 C CA . GLU A 1 173 ? 25.244 9.174 -30.709 1.00 97.88 173 GLU A CA 1
ATOM 1433 C C . GLU A 1 173 ? 25.560 8.286 -31.916 1.00 97.88 173 GLU A C 1
ATOM 1435 O O . GLU A 1 173 ? 26.575 8.481 -32.593 1.00 97.88 173 GLU A O 1
ATOM 1440 N N . TRP A 1 174 ? 24.696 7.309 -32.201 1.00 97.38 174 TRP A N 1
ATOM 1441 C CA . TRP A 1 174 ? 24.837 6.442 -33.366 1.00 97.38 174 TRP A CA 1
ATOM 1442 C C . TRP A 1 174 ? 24.777 7.239 -34.669 1.00 97.38 174 TRP A C 1
ATOM 1444 O O . TRP A 1 174 ? 25.623 7.044 -35.544 1.00 97.38 174 TRP A O 1
ATOM 1454 N N . ASN A 1 175 ? 23.814 8.156 -34.794 1.00 97.62 175 ASN A N 1
ATOM 1455 C CA . ASN A 1 175 ? 23.657 8.975 -35.990 1.00 97.62 175 ASN A CA 1
ATOM 1456 C C . ASN A 1 175 ? 24.885 9.866 -36.215 1.00 97.62 175 ASN A C 1
ATOM 1458 O O . ASN A 1 175 ? 25.403 9.921 -37.328 1.00 97.62 175 ASN A O 1
ATOM 1462 N N . LYS A 1 176 ? 25.424 10.469 -35.150 1.00 98.00 176 LYS A N 1
ATOM 1463 C CA . LYS A 1 176 ? 26.659 11.255 -35.222 1.00 98.00 176 LYS A CA 1
ATOM 1464 C C . LYS A 1 176 ? 27.846 10.422 -35.719 1.00 98.00 176 LYS A C 1
ATOM 1466 O O . LYS A 1 176 ? 28.542 10.841 -36.640 1.00 98.00 176 LYS A O 1
ATOM 1471 N N . ARG A 1 177 ? 28.049 9.218 -35.169 1.00 97.25 177 ARG A N 1
ATOM 1472 C CA . ARG A 1 177 ? 29.114 8.303 -35.629 1.00 97.25 177 ARG A CA 1
ATOM 1473 C C . ARG A 1 177 ? 28.924 7.901 -37.090 1.00 97.25 177 ARG A C 1
ATOM 1475 O O . ARG A 1 177 ? 29.887 7.829 -37.846 1.00 97.25 177 ARG A O 1
ATOM 1482 N N . LEU A 1 178 ? 27.683 7.652 -37.503 1.00 97.44 178 LEU A N 1
ATOM 1483 C CA . LEU A 1 178 ? 27.365 7.306 -38.885 1.00 97.44 178 LEU A CA 1
ATOM 1484 C C . LEU A 1 178 ? 27.677 8.463 -39.847 1.00 97.44 178 LEU A C 1
ATOM 1486 O O . LEU A 1 178 ? 28.188 8.234 -40.943 1.00 97.44 178 LEU A O 1
ATOM 1490 N N . GLU A 1 179 ? 27.376 9.699 -39.454 1.00 97.50 179 GLU A N 1
ATOM 1491 C CA . GLU A 1 179 ? 27.711 10.900 -40.224 1.00 97.50 179 GLU A CA 1
ATOM 1492 C C . GLU A 1 179 ? 29.224 11.107 -40.344 1.00 97.50 179 GLU A C 1
ATOM 1494 O O . GLU A 1 179 ? 29.704 11.434 -41.433 1.00 97.50 179 GLU A O 1
ATOM 1499 N N . GLU A 1 180 ? 29.976 10.856 -39.269 1.00 97.31 180 GLU A N 1
ATOM 1500 C CA . GLU A 1 180 ? 31.442 10.893 -39.266 1.00 97.31 180 GLU A CA 1
ATOM 1501 C C . GLU A 1 180 ? 32.031 9.861 -40.238 1.00 97.31 180 GLU A C 1
ATOM 1503 O O . GLU A 1 180 ? 32.819 10.237 -41.105 1.00 97.31 180 GLU A O 1
ATOM 1508 N N . VAL A 1 181 ? 31.573 8.605 -40.192 1.00 97.19 181 VAL A N 1
ATOM 1509 C CA . VAL A 1 181 ? 32.014 7.552 -41.127 1.00 97.19 181 VAL A CA 1
ATOM 1510 C C . VAL A 1 181 ? 31.687 7.916 -42.575 1.00 97.19 181 VAL A C 1
ATOM 1512 O O . VAL A 1 181 ? 32.541 7.809 -43.451 1.00 97.19 181 VAL A O 1
ATOM 1515 N N . LYS A 1 182 ? 30.472 8.411 -42.850 1.00 96.69 182 LYS A N 1
ATOM 1516 C CA . LYS A 1 182 ? 30.091 8.860 -44.201 1.00 96.69 182 LYS A CA 1
ATOM 1517 C C . LYS A 1 182 ? 30.955 10.021 -44.691 1.00 96.69 182 LYS A C 1
ATOM 1519 O O . LYS A 1 182 ? 31.171 10.156 -45.894 1.00 96.69 182 LYS A O 1
ATOM 1524 N N . ARG A 1 183 ? 31.387 10.914 -43.795 1.00 97.56 183 ARG A N 1
ATOM 1525 C CA . ARG A 1 183 ? 32.296 12.016 -44.134 1.00 97.56 183 ARG A CA 1
ATOM 1526 C C . ARG A 1 183 ? 33.677 11.471 -44.494 1.00 97.56 183 ARG A C 1
ATOM 1528 O O . ARG A 1 183 ? 34.189 11.835 -45.546 1.00 97.56 183 ARG A O 1
ATOM 1535 N N . GLU A 1 184 ? 34.228 10.579 -43.676 1.00 96.56 184 GLU A N 1
ATOM 1536 C CA . GLU A 1 184 ? 35.526 9.939 -43.925 1.00 96.56 184 GLU A CA 1
ATOM 1537 C C . GLU A 1 184 ? 35.529 9.136 -45.232 1.00 96.56 184 GLU A C 1
ATOM 1539 O O . GLU A 1 184 ? 36.468 9.237 -46.019 1.00 96.56 184 GLU A O 1
ATOM 1544 N N . GLU A 1 185 ? 34.452 8.399 -45.517 1.00 96.88 185 GLU A N 1
ATOM 1545 C CA . GLU A 1 185 ? 34.284 7.669 -46.776 1.00 96.88 185 GLU A CA 1
ATOM 1546 C C . GLU A 1 185 ? 34.293 8.617 -47.985 1.00 96.88 185 GLU A C 1
ATOM 1548 O O . GLU A 1 185 ? 34.986 8.358 -48.970 1.00 96.88 185 GLU A O 1
ATOM 1553 N N . ARG A 1 186 ? 33.576 9.749 -47.907 1.00 95.75 186 ARG A N 1
ATOM 1554 C CA . ARG A 1 186 ? 33.585 10.765 -48.971 1.00 95.75 186 ARG A CA 1
ATOM 1555 C C . ARG A 1 186 ? 34.968 11.372 -49.176 1.00 95.75 186 ARG A C 1
ATOM 1557 O O . ARG A 1 186 ? 35.392 11.491 -50.320 1.00 95.75 186 ARG A O 1
ATOM 1564 N N . GLU A 1 187 ? 35.663 11.731 -48.100 1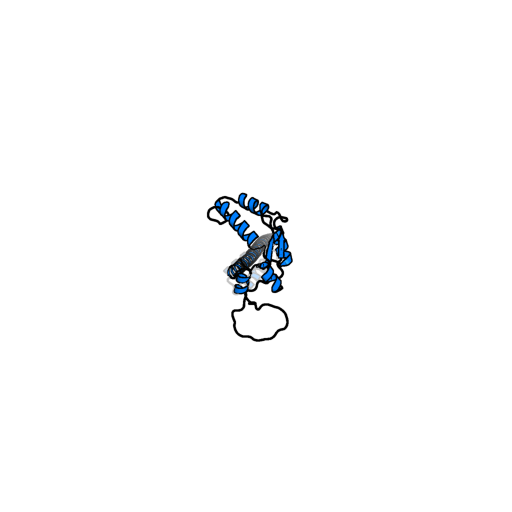.00 96.56 187 GLU A N 1
ATOM 1565 C CA . GLU A 1 187 ? 37.020 12.289 -48.169 1.00 96.56 187 GLU A CA 1
ATOM 1566 C C . GLU A 1 187 ? 38.006 11.286 -48.783 1.00 96.56 187 GLU A C 1
ATOM 1568 O O . GLU A 1 187 ? 38.828 11.657 -49.622 1.00 96.56 187 GLU A O 1
ATOM 1573 N N . LEU A 1 188 ? 37.891 10.001 -48.430 1.00 96.81 188 LEU A N 1
ATOM 1574 C CA . LEU A 1 188 ? 38.714 8.938 -49.002 1.00 96.81 188 LEU A CA 1
ATOM 1575 C C . LEU A 1 188 ? 38.437 8.746 -50.498 1.00 96.81 188 LEU A C 1
ATOM 1577 O O . LEU A 1 188 ? 39.380 8.659 -51.285 1.00 96.81 188 LEU A O 1
ATOM 1581 N N . LEU A 1 189 ? 37.164 8.689 -50.897 1.00 95.56 189 LEU A N 1
ATOM 1582 C CA . LEU A 1 189 ? 36.770 8.572 -52.304 1.00 95.56 189 LEU A CA 1
ATOM 1583 C C . LEU A 1 189 ? 37.228 9.784 -53.118 1.00 95.56 189 LEU A C 1
ATOM 1585 O O . LEU A 1 189 ? 37.740 9.624 -54.227 1.00 95.56 189 LEU A O 1
ATOM 1589 N N . GLU A 1 190 ? 37.101 10.991 -52.564 1.00 94.88 190 GLU A N 1
ATOM 1590 C CA . GLU A 1 190 ? 37.605 12.205 -53.197 1.00 94.88 190 GLU A CA 1
ATOM 1591 C C . GLU A 1 190 ? 39.122 12.119 -53.380 1.00 94.88 190 GLU A C 1
ATOM 1593 O O . GLU A 1 190 ? 39.596 12.276 -54.506 1.00 94.88 190 GLU A O 1
ATOM 1598 N N . ALA A 1 191 ? 39.874 11.762 -52.335 1.00 96.00 191 ALA A N 1
ATOM 1599 C CA . ALA A 1 191 ? 41.324 11.598 -52.401 1.00 96.00 191 ALA A CA 1
ATOM 1600 C C . ALA A 1 191 ? 41.762 10.549 -53.439 1.00 96.00 191 ALA A C 1
ATOM 1602 O O . ALA A 1 191 ? 42.692 10.794 -54.209 1.00 96.00 191 ALA A O 1
ATOM 1603 N N . GLN A 1 192 ? 41.067 9.409 -53.514 1.00 94.56 192 GLN A N 1
ATOM 1604 C CA . GLN A 1 192 ? 41.311 8.379 -54.530 1.00 94.56 192 GLN A CA 1
ATOM 1605 C C . GLN A 1 192 ? 40.978 8.860 -55.948 1.00 94.56 192 GLN A C 1
ATOM 1607 O O . GLN A 1 192 ? 41.600 8.410 -56.910 1.00 94.56 192 GLN A O 1
ATOM 1612 N N . SER A 1 193 ? 40.029 9.789 -56.093 1.00 94.88 193 SER A N 1
ATOM 1613 C CA . SER A 1 193 ? 39.665 10.370 -57.388 1.00 94.88 193 SER A CA 1
ATOM 1614 C C . SER A 1 193 ? 40.650 11.439 -57.881 1.00 94.88 193 SER A C 1
ATOM 1616 O O . SER A 1 193 ? 40.695 11.699 -59.085 1.00 94.88 193 SER A O 1
ATOM 1618 N N . ILE A 1 194 ? 41.470 12.035 -56.997 1.00 95.56 194 ILE A N 1
ATOM 1619 C CA . ILE A 1 194 ? 42.399 13.129 -57.344 1.00 95.56 194 ILE A CA 1
ATOM 1620 C C . ILE A 1 194 ? 43.336 12.756 -58.508 1.00 95.56 194 ILE A C 1
ATOM 1622 O O . ILE A 1 194 ? 43.397 13.535 -59.462 1.00 95.56 194 ILE A O 1
ATOM 1626 N N . PRO A 1 195 ? 44.048 11.607 -58.508 1.00 95.75 195 PRO A N 1
ATOM 1627 C CA . PRO A 1 195 ? 44.963 11.265 -59.599 1.00 95.75 195 PRO A CA 1
ATOM 1628 C C . PRO A 1 195 ? 44.252 11.157 -60.951 1.00 95.75 195 PRO A C 1
ATOM 1630 O O . PRO A 1 195 ? 44.731 11.705 -61.943 1.00 95.75 195 PRO A O 1
ATOM 1633 N N . LEU A 1 196 ? 43.078 10.515 -60.980 1.00 93.81 196 LEU A N 1
ATOM 1634 C CA . LEU A 1 196 ? 42.274 10.381 -62.193 1.00 93.81 196 LEU A CA 1
ATOM 1635 C C . LEU A 1 196 ? 41.763 11.744 -62.672 1.00 93.81 196 LEU A C 1
ATOM 1637 O O . LEU A 1 196 ? 41.889 12.066 -63.851 1.00 93.81 196 LEU A O 1
ATOM 1641 N N . ARG A 1 197 ? 41.237 12.576 -61.766 1.00 95.12 197 ARG A N 1
ATOM 1642 C CA . ARG A 1 197 ? 40.776 13.930 -62.092 1.00 95.12 197 ARG A CA 1
ATOM 1643 C C . ARG A 1 197 ? 41.915 14.790 -62.638 1.00 95.12 197 ARG A C 1
ATOM 1645 O O . ARG A 1 197 ? 41.710 15.483 -63.629 1.00 95.12 197 ARG A O 1
ATOM 1652 N N . ASN A 1 198 ? 43.104 14.725 -62.041 1.00 95.38 198 ASN A N 1
ATOM 1653 C CA . ASN A 1 198 ? 44.282 15.453 -62.513 1.00 95.38 198 ASN A CA 1
ATOM 1654 C C . ASN A 1 198 ? 44.718 14.982 -63.902 1.00 95.38 198 ASN A C 1
ATOM 1656 O O . ASN A 1 198 ? 45.013 15.816 -64.758 1.00 95.38 198 ASN A O 1
ATOM 1660 N N . TYR A 1 199 ? 44.706 13.669 -64.148 1.00 93.94 199 TYR A N 1
ATOM 1661 C CA . TYR A 1 199 ? 44.996 13.112 -65.466 1.00 93.94 199 TYR A CA 1
ATOM 1662 C C . TYR A 1 199 ? 43.992 13.616 -66.512 1.00 93.94 199 TYR A C 1
ATOM 1664 O O . TYR A 1 199 ? 44.389 14.181 -67.530 1.00 93.94 199 TYR A O 1
ATOM 1672 N N . LEU A 1 200 ? 42.689 13.507 -66.227 1.00 93.06 200 LEU A N 1
ATOM 1673 C CA . LEU A 1 200 ? 41.634 13.997 -67.116 1.00 93.06 200 LEU A CA 1
ATOM 1674 C C . LEU A 1 200 ? 41.772 15.503 -67.378 1.00 93.06 200 LEU A C 1
ATOM 1676 O O . LEU A 1 200 ? 41.741 15.920 -68.532 1.00 93.06 200 LEU A O 1
ATOM 1680 N N . MET A 1 201 ? 41.987 16.313 -66.337 1.00 93.94 201 MET A N 1
ATOM 1681 C CA . MET A 1 201 ? 42.169 17.767 -66.452 1.00 93.94 201 MET A CA 1
ATOM 1682 C C . MET A 1 201 ? 43.399 18.161 -67.276 1.00 93.94 201 MET A C 1
ATOM 1684 O O . MET A 1 201 ? 43.361 19.177 -67.963 1.00 93.94 201 MET A O 1
ATOM 1688 N N . THR A 1 202 ? 44.476 17.377 -67.215 1.00 91.81 202 THR A N 1
ATOM 1689 C CA . THR A 1 202 ? 45.739 17.696 -67.897 1.00 91.81 202 THR A CA 1
ATOM 1690 C C . THR A 1 202 ? 45.738 17.226 -69.348 1.00 91.81 202 THR A C 1
ATOM 1692 O O . THR A 1 202 ? 46.191 17.957 -70.225 1.00 91.81 202 THR A O 1
ATOM 1695 N N . HIS A 1 203 ? 45.226 16.022 -69.613 1.00 88.75 203 HIS A N 1
ATOM 1696 C CA . HIS A 1 203 ? 45.399 15.354 -70.906 1.00 88.75 203 HIS A CA 1
ATOM 1697 C C . HIS A 1 203 ? 44.138 15.341 -71.773 1.00 88.75 203 HIS A C 1
ATOM 1699 O O . HIS A 1 203 ? 44.244 15.408 -72.992 1.00 88.75 203 HIS A O 1
ATOM 1705 N N . VAL A 1 204 ? 42.948 15.270 -71.169 1.00 90.25 204 VAL A N 1
ATOM 1706 C CA . VAL A 1 204 ? 41.684 15.094 -71.910 1.00 90.25 204 VAL A CA 1
ATOM 1707 C C . VAL A 1 204 ? 40.907 16.406 -72.009 1.00 90.25 204 VAL A C 1
ATOM 1709 O O . VAL A 1 204 ? 40.406 16.766 -73.076 1.00 90.25 204 VAL A O 1
ATOM 1712 N N . MET A 1 205 ? 40.823 17.154 -70.908 1.00 93.31 205 MET A N 1
ATOM 1713 C CA . MET A 1 205 ? 40.000 18.360 -70.815 1.00 93.31 205 MET A CA 1
ATOM 1714 C C . MET A 1 205 ? 40.397 19.480 -71.784 1.00 93.31 205 MET A C 1
ATOM 1716 O O . MET A 1 205 ? 39.475 20.073 -72.342 1.00 93.31 205 MET A O 1
ATOM 1720 N N . PRO A 1 206 ? 41.685 19.787 -72.052 1.00 92.88 206 PRO A N 1
ATOM 1721 C CA . PRO A 1 206 ? 42.036 20.855 -72.989 1.00 92.88 206 PRO A CA 1
ATOM 1722 C C . PRO A 1 206 ? 41.476 20.607 -74.397 1.00 92.88 206 PRO A C 1
ATOM 1724 O O . PRO A 1 206 ? 40.829 21.488 -74.965 1.00 92.88 206 PRO A O 1
ATOM 1727 N N . THR A 1 207 ? 41.648 19.391 -74.926 1.00 90.62 207 THR A N 1
ATOM 1728 C CA . THR A 1 207 ? 41.147 18.998 -76.251 1.00 90.62 207 THR A CA 1
ATOM 1729 C C . THR A 1 207 ? 39.621 18.936 -76.276 1.00 90.62 207 THR A C 1
ATOM 1731 O O . THR A 1 207 ? 38.996 19.442 -77.209 1.00 90.62 207 THR A O 1
ATOM 1734 N N . LEU A 1 208 ? 39.002 18.389 -75.224 1.00 91.81 208 LEU A N 1
ATOM 1735 C CA . LEU A 1 208 ? 37.545 18.327 -75.093 1.00 91.81 208 LEU A CA 1
ATOM 1736 C C . LEU A 1 208 ? 36.908 19.719 -75.034 1.00 91.81 208 LEU A C 1
ATOM 1738 O O . LEU A 1 208 ? 35.912 19.967 -75.707 1.00 91.81 208 LEU A O 1
ATOM 1742 N N . MET A 1 209 ? 37.486 20.643 -74.264 1.00 92.69 209 MET A N 1
ATOM 1743 C CA . MET A 1 209 ? 36.995 22.019 -74.159 1.00 92.69 209 MET A CA 1
ATOM 1744 C C . MET A 1 209 ? 37.108 22.768 -75.487 1.00 92.69 209 MET A C 1
ATOM 1746 O O . MET A 1 209 ? 36.195 23.514 -75.840 1.00 92.69 209 MET A O 1
ATOM 1750 N N . GLN A 1 210 ? 38.196 22.568 -76.237 1.00 91.19 210 GLN A N 1
ATOM 1751 C CA . GLN A 1 210 ? 38.339 23.133 -77.581 1.00 91.19 210 GLN A CA 1
ATOM 1752 C C . GLN A 1 210 ? 37.289 22.558 -78.537 1.00 91.19 210 GLN A C 1
ATOM 1754 O O . GLN A 1 210 ? 36.596 23.327 -79.197 1.00 91.19 210 GLN A O 1
ATOM 1759 N N . GLY A 1 211 ? 37.096 21.236 -78.543 1.00 92.38 211 GLY A N 1
ATOM 1760 C CA . GLY A 1 211 ? 36.082 20.582 -79.372 1.00 92.38 211 GLY A CA 1
ATOM 1761 C C . GLY A 1 211 ? 34.658 21.017 -79.043 1.00 92.38 211 GLY A C 1
ATOM 1762 O O . GLY A 1 211 ? 33.874 21.291 -79.947 1.00 92.38 211 GLY A O 1
ATOM 1763 N N . LEU A 1 212 ? 34.330 21.166 -77.756 1.00 92.56 212 LEU A N 1
ATOM 1764 C CA . LEU A 1 212 ? 33.043 21.707 -77.310 1.00 92.56 212 LEU A CA 1
ATOM 1765 C C . LEU A 1 212 ? 32.846 23.155 -77.773 1.00 92.56 212 LEU A C 1
ATOM 1767 O O . LEU A 1 212 ? 31.749 23.523 -78.187 1.00 92.56 212 LEU A O 1
ATOM 1771 N N . ASN A 1 213 ? 33.896 23.977 -77.735 1.00 93.06 213 ASN A N 1
ATOM 1772 C CA . ASN A 1 213 ? 33.833 25.355 -78.217 1.00 93.06 213 ASN A CA 1
ATOM 1773 C C . ASN A 1 213 ? 33.609 25.406 -79.738 1.00 93.06 213 ASN A C 1
ATOM 1775 O O . ASN A 1 213 ? 32.727 26.124 -80.204 1.00 93.06 213 ASN A O 1
ATOM 1779 N N . GLU A 1 214 ? 34.335 24.596 -80.511 1.00 90.25 214 GLU A N 1
ATOM 1780 C CA . GLU A 1 214 ? 34.135 24.496 -81.961 1.00 90.25 214 GLU A CA 1
ATOM 1781 C C . GLU A 1 214 ? 32.750 23.938 -82.319 1.00 90.25 214 GLU A C 1
ATOM 1783 O O . GLU A 1 214 ? 32.080 24.475 -83.201 1.00 90.25 214 GLU A O 1
ATOM 1788 N N . CYS A 1 215 ? 32.253 22.948 -81.576 1.00 91.81 215 CYS A N 1
ATOM 1789 C CA . CYS A 1 215 ? 30.895 22.428 -81.733 1.00 91.81 215 CYS A CA 1
ATOM 1790 C C . CYS A 1 215 ? 29.841 23.528 -81.505 1.00 91.81 215 CYS A C 1
ATOM 1792 O O . CYS A 1 215 ? 28.939 23.714 -82.323 1.00 91.81 215 CYS A O 1
ATOM 1794 N N . CYS A 1 216 ? 30.005 24.347 -80.459 1.00 91.44 216 CYS A N 1
ATOM 1795 C CA . CYS A 1 216 ? 29.134 25.496 -80.192 1.00 91.44 216 CYS A CA 1
ATOM 1796 C C . CYS A 1 216 ? 29.161 26.568 -81.297 1.00 91.44 216 CYS A C 1
ATOM 1798 O O . CYS A 1 216 ? 28.159 27.267 -81.482 1.00 91.44 216 CYS A O 1
ATOM 1800 N N . LYS A 1 217 ? 30.282 26.720 -82.018 1.00 91.75 217 LYS A N 1
ATOM 1801 C CA . LYS A 1 217 ? 30.414 27.656 -83.148 1.00 91.75 217 LYS A CA 1
ATOM 1802 C C . LYS A 1 217 ? 29.752 27.126 -84.416 1.00 91.75 217 LYS A C 1
ATOM 1804 O O . LYS A 1 217 ? 29.021 27.867 -85.064 1.00 91.75 217 LYS A O 1
ATOM 1809 N N . VAL A 1 218 ? 30.024 25.868 -84.764 1.00 91.69 218 VAL A N 1
ATOM 1810 C CA . VAL A 1 218 ? 29.540 25.238 -86.003 1.00 91.69 218 VAL A CA 1
ATOM 1811 C C . VAL A 1 218 ? 28.054 24.897 -85.907 1.00 91.69 218 VAL A C 1
ATOM 1813 O O . VAL A 1 218 ? 27.361 24.957 -86.918 1.00 91.69 218 VAL A O 1
ATOM 1816 N N . ARG A 1 219 ? 27.561 24.597 -84.695 1.00 90.25 219 ARG A N 1
ATOM 1817 C CA . ARG A 1 219 ? 26.188 24.136 -84.423 1.00 90.25 219 ARG A CA 1
ATOM 1818 C C . ARG A 1 219 ? 25.745 23.039 -85.403 1.00 90.25 219 ARG A C 1
ATOM 1820 O O . ARG A 1 219 ? 24.787 23.243 -86.146 1.00 90.25 219 ARG A O 1
ATOM 1827 N N . PRO A 1 220 ? 26.465 21.906 -85.436 1.00 92.31 220 PRO A N 1
ATOM 1828 C CA . PRO A 1 220 ? 26.103 20.773 -86.279 1.00 92.31 220 PRO A CA 1
ATOM 1829 C C . PRO A 1 220 ? 24.749 20.185 -85.854 1.00 92.31 220 PRO A C 1
ATOM 1831 O O . PRO A 1 220 ? 24.345 20.322 -84.697 1.00 92.31 220 PRO A O 1
ATOM 1834 N N . ASP A 1 221 ? 24.078 19.494 -86.777 1.00 88.81 221 ASP A N 1
ATOM 1835 C CA . ASP A 1 221 ? 22.799 18.825 -86.502 1.00 88.81 221 ASP A CA 1
ATOM 1836 C C . ASP A 1 221 ? 22.937 17.708 -85.445 1.00 88.81 221 ASP A C 1
ATOM 1838 O O . ASP A 1 221 ? 22.026 17.517 -84.640 1.00 88.81 221 ASP A O 1
ATOM 1842 N N . ASP A 1 222 ? 24.094 17.026 -85.398 1.00 93.75 222 ASP A N 1
ATOM 1843 C CA . ASP A 1 222 ? 24.471 16.094 -84.325 1.00 93.75 222 ASP A CA 1
ATOM 1844 C C . ASP A 1 222 ? 25.751 16.568 -83.596 1.00 93.75 222 ASP A C 1
ATOM 1846 O O . ASP A 1 222 ? 26.870 16.395 -84.096 1.00 93.75 222 ASP A O 1
ATOM 1850 N N . PRO A 1 223 ? 25.622 17.186 -82.4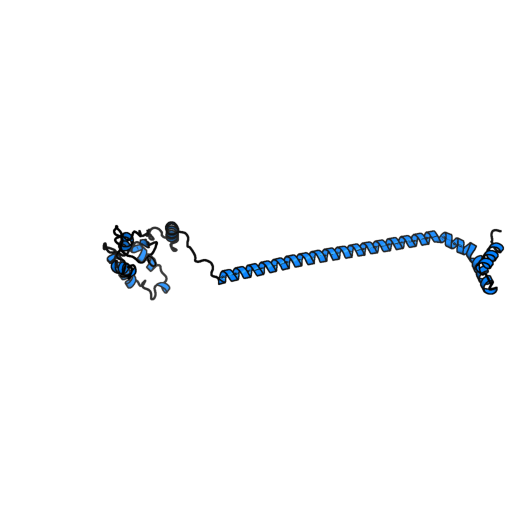08 1.00 91.19 223 PRO A N 1
ATOM 1851 C CA . PRO A 1 223 ? 26.760 17.695 -81.650 1.00 91.19 223 PRO A CA 1
ATOM 1852 C C . PRO A 1 223 ? 27.603 16.600 -80.990 1.00 91.19 223 PRO A C 1
ATOM 1854 O O . PRO A 1 223 ? 28.763 16.860 -80.663 1.00 91.19 223 PRO A O 1
ATOM 1857 N N . VAL A 1 224 ? 27.046 15.404 -80.767 1.00 92.62 224 VAL A N 1
ATOM 1858 C CA . VAL A 1 224 ? 27.766 14.295 -80.126 1.00 92.62 224 VAL A CA 1
ATOM 1859 C C . VAL A 1 224 ? 28.700 13.646 -81.138 1.00 92.62 224 VAL A C 1
ATOM 1861 O O . VAL A 1 224 ? 29.884 13.477 -80.842 1.00 92.62 224 VAL A O 1
ATOM 1864 N N . ASP A 1 225 ? 28.194 13.351 -82.336 1.00 93.12 225 ASP A N 1
ATOM 1865 C CA . ASP A 1 225 ? 28.982 12.739 -83.411 1.00 93.12 225 ASP A CA 1
ATOM 1866 C C . ASP A 1 225 ? 30.106 13.675 -83.889 1.00 93.12 225 ASP A C 1
ATOM 1868 O O . ASP A 1 225 ? 31.275 13.288 -83.948 1.00 93.12 225 ASP A O 1
ATOM 1872 N N . PHE A 1 226 ? 29.794 14.963 -84.077 1.00 92.06 226 PHE A N 1
ATOM 1873 C CA . PHE A 1 226 ? 30.793 15.985 -84.406 1.00 92.06 226 PHE A CA 1
ATOM 1874 C C . PHE A 1 226 ? 31.915 16.075 -83.362 1.00 92.06 226 PHE A C 1
ATOM 1876 O O . PHE A 1 226 ? 33.094 16.183 -83.710 1.00 92.06 226 PHE A O 1
ATOM 1883 N N . LEU A 1 227 ? 31.565 16.044 -82.071 1.00 90.69 227 LEU A N 1
ATOM 1884 C CA . LEU A 1 227 ? 32.553 16.113 -80.999 1.00 90.69 227 LEU A CA 1
ATOM 1885 C C . LEU A 1 227 ? 33.415 14.846 -80.948 1.00 90.69 227 LEU A C 1
ATOM 1887 O O . LEU A 1 227 ? 34.623 14.952 -80.743 1.00 90.69 227 LEU A O 1
ATOM 1891 N N . ALA A 1 228 ? 32.827 13.668 -81.164 1.00 91.56 228 ALA A N 1
ATOM 1892 C CA . ALA A 1 228 ? 33.570 12.415 -81.248 1.00 91.56 228 ALA A CA 1
ATOM 1893 C C . ALA A 1 228 ? 34.588 12.454 -82.398 1.00 91.56 228 ALA A C 1
ATOM 1895 O O . ALA A 1 228 ? 35.773 12.199 -82.174 1.00 91.56 228 ALA A O 1
ATOM 1896 N N . GLU A 1 229 ? 34.169 12.864 -83.602 1.00 89.88 229 GLU A N 1
ATOM 1897 C CA . GLU A 1 229 ? 35.082 13.064 -84.731 1.00 89.88 229 GLU A CA 1
ATOM 1898 C C . GLU A 1 229 ? 36.196 14.068 -84.415 1.00 89.88 229 GLU A C 1
ATOM 1900 O O . GLU A 1 229 ? 37.359 13.841 -84.761 1.00 89.88 229 GLU A O 1
ATOM 1905 N N . TYR A 1 230 ? 35.852 15.190 -83.775 1.00 90.12 230 TYR A N 1
ATOM 1906 C CA . TYR A 1 230 ? 36.818 16.217 -83.397 1.00 90.12 230 TYR A CA 1
ATOM 1907 C C . TYR A 1 230 ? 37.875 15.660 -82.437 1.00 90.12 230 TYR A C 1
ATOM 1909 O O . TYR A 1 230 ? 39.067 15.916 -82.618 1.00 90.12 230 TYR A O 1
ATOM 1917 N N . LEU A 1 231 ? 37.458 14.881 -81.437 1.00 89.88 231 LEU A N 1
ATOM 1918 C CA . LEU A 1 231 ? 38.358 14.246 -80.476 1.00 89.88 231 LEU A CA 1
ATOM 1919 C C . LEU A 1 231 ? 39.259 13.200 -81.143 1.00 89.88 231 LEU A C 1
ATOM 1921 O O . LEU A 1 231 ? 40.457 13.192 -80.870 1.00 89.88 231 LEU A O 1
ATOM 1925 N N . PHE A 1 232 ? 38.730 12.376 -82.054 1.00 89.25 232 PHE A N 1
ATOM 1926 C CA . PHE A 1 232 ? 39.541 11.415 -82.813 1.00 89.25 232 PHE A CA 1
ATOM 1927 C C . PHE A 1 232 ? 40.607 12.102 -83.672 1.00 89.25 232 PHE A C 1
ATOM 1929 O O . PHE A 1 232 ? 41.736 11.624 -83.742 1.00 89.25 232 PHE A O 1
ATOM 1936 N N . LYS A 1 233 ? 40.271 13.234 -84.304 1.00 87.31 233 LYS A N 1
ATOM 1937 C CA . LYS A 1 233 ? 41.200 14.000 -85.155 1.00 87.31 233 LYS A CA 1
ATOM 1938 C C . LYS A 1 233 ? 42.299 14.721 -84.363 1.00 87.31 233 LYS A C 1
ATOM 1940 O O . LYS A 1 233 ? 43.350 14.993 -84.929 1.00 87.31 233 LYS A O 1
ATOM 1945 N N . ASN A 1 234 ? 42.061 15.044 -83.090 1.00 84.31 234 ASN A N 1
ATOM 1946 C CA . ASN A 1 234 ? 42.959 15.851 -82.251 1.00 84.31 234 ASN A CA 1
ATOM 1947 C C . ASN A 1 234 ? 43.523 15.066 -81.050 1.00 84.31 234 ASN A C 1
ATOM 1949 O O . ASN A 1 234 ? 43.837 15.651 -80.011 1.00 84.31 234 ASN A O 1
ATOM 1953 N N . ASN A 1 235 ? 43.622 13.740 -81.167 1.00 80.38 235 ASN A N 1
ATOM 1954 C CA . ASN A 1 235 ? 44.155 12.885 -80.112 1.00 80.38 235 ASN A CA 1
ATOM 1955 C C . ASN A 1 235 ? 45.685 13.066 -79.983 1.00 80.38 235 ASN A C 1
ATOM 1957 O O . ASN A 1 235 ? 46.389 12.825 -80.958 1.00 80.38 235 ASN A O 1
ATOM 1961 N N . PRO A 1 236 ? 46.230 13.450 -78.812 1.00 68.69 236 PRO A N 1
ATOM 1962 C CA . PRO A 1 236 ? 47.663 13.727 -78.648 1.00 68.69 236 PRO A CA 1
ATOM 1963 C C . PRO A 1 236 ? 48.597 12.504 -78.754 1.00 68.69 236 PRO A C 1
ATOM 1965 O O . PRO A 1 236 ? 49.811 12.690 -78.767 1.00 68.69 236 PRO A O 1
ATOM 1968 N N . GLU A 1 237 ? 48.066 11.277 -78.819 1.00 64.69 237 GLU A N 1
ATOM 1969 C CA . GLU A 1 237 ? 48.852 10.034 -78.955 1.00 64.69 237 GLU A CA 1
ATOM 1970 C C . GLU A 1 237 ? 48.730 9.356 -80.335 1.00 64.69 237 GLU A C 1
ATOM 1972 O O . GLU A 1 237 ? 49.067 8.182 -80.488 1.00 64.69 237 GLU A O 1
ATOM 1977 N N . THR A 1 238 ? 48.225 10.059 -81.353 1.00 53.03 238 THR A N 1
ATOM 1978 C CA . THR A 1 238 ? 48.188 9.588 -82.754 1.00 53.03 238 THR A CA 1
ATOM 1979 C C . THR A 1 238 ? 48.850 10.612 -83.663 1.00 53.03 238 THR A C 1
ATOM 1981 O O . THR A 1 238 ? 49.598 10.185 -84.569 1.00 53.03 238 THR A O 1
#

Secondary structure (DSSP, 8-state):
--HHHHHHHHS-----------S------TTTS-S--EEEE--HHHHHHHHHTS-HHHHTTSTTSHHHHHHHHHHHHHHTSSS--HHHHHHHTT---EEEETTTS--TT-HHHHHHHHHHH-S-------HHHHHHHHHHHHHHHHHHHHHHHHHHHHHHHHHHHHHHHHHHHHHHHHHHHHHHHHHHHHHHHHHHHHHIIIIIHHHHHHHHHHHHHH--S-HHHHHHHHHHHT-TT-

Foldseek 3Di:
DWLVVLCVVFADPDPDDPDDDDDQAGHGDPVPDDLAAEDEDEDPVVVLVLLVPDDVVVCPPDCSPPVSVVVVVVVVVVRPPDCTHNQNSCVSNVRHYHYHYCHVQDDPVSVVVVVVCCVVVHDPPDPDDDPVRVVVVVVVVVVVVVVVVVVVVVVVVVVVVVVVVVVVVVVVVVVVVVVVVVVVVVVVVVVVCVVVVVCCVPAPVVQLVVLLVVCVVVVDPDSVVSSVVSCVVPHPVD

Organism: Mustela putorius furo (NCBI:txid9669)

Sequence (238 aa):
KTYDQAKDLFNQEDEEEEEEVRGKMFPFDKLIIPEFVCVLDASDEFLKERVMNLPESIVAGTHYSQDRFLRALSNYRDLNTEDETVINYFDEIEIHPIHIDVGKLEDPQNRLAIKQLIKEIGEPRNYGLTEEEKAEEERRAAEERLAKEAMEEAEREHREAVELAEKIARWEEWNKRLEEVKREERELLEAQSIPLRNYLMTHVMPTLMQGLNECCKVRPDDPVDFLAEYLFKNNPET

InterPro domains:
  IPR007858 Dpy-30 motif [PF05186] (195-236)
  IPR027417 P-loop containing nucleoside triphosphate hydrolase [G3DSA:3.40.50.300] (1-120)
  IPR027417 P-loop containing nucleoside triphosphate hydrolase [SSF52540] (24-127)
  IPR047499 Adenylate kinase 7, dimerization/docking domain [cd22967] (195-235)